Protein AF-T0PVR2-F1 (afdb_monomer_lite)

Structure (mmCIF, N/CA/C/O backbone):
data_AF-T0PVR2-F1
#
_entry.id   AF-T0PVR2-F1
#
loop_
_atom_site.group_PDB
_atom_site.id
_atom_site.type_symbol
_atom_site.label_atom_id
_atom_site.label_alt_id
_atom_site.label_comp_id
_atom_site.label_asym_id
_atom_site.label_entity_id
_atom_site.label_seq_id
_atom_site.pdbx_PDB_ins_code
_atom_site.Cartn_x
_atom_site.Cartn_y
_atom_site.Cartn_z
_atom_site.occupancy
_atom_site.B_iso_or_equiv
_atom_site.auth_seq_id
_atom_site.auth_comp_id
_atom_site.auth_asym_id
_atom_site.auth_atom_id
_atom_site.pdbx_PDB_model_num
ATOM 1 N N . MET A 1 1 ? 85.452 -13.787 -58.668 1.00 43.69 1 MET A N 1
ATOM 2 C CA . MET A 1 1 ? 85.230 -13.074 -59.941 1.00 43.69 1 MET A CA 1
ATOM 3 C C . MET A 1 1 ? 84.225 -11.979 -59.647 1.00 43.69 1 MET A C 1
ATOM 5 O O . MET A 1 1 ? 83.129 -12.309 -59.217 1.00 43.69 1 MET A O 1
ATOM 9 N N . GLY A 1 2 ? 84.651 -10.717 -59.706 1.00 48.06 2 GLY A N 1
ATOM 10 C CA . GLY A 1 2 ? 83.808 -9.568 -59.374 1.00 48.06 2 GLY A CA 1
ATOM 11 C C . GLY A 1 2 ? 82.857 -9.261 -60.522 1.00 48.06 2 GLY A C 1
ATOM 12 O O . GLY A 1 2 ? 83.304 -9.097 -61.655 1.00 48.06 2 GLY A O 1
ATOM 13 N N . VAL A 1 3 ? 81.561 -9.228 -60.227 1.00 52.19 3 VAL A N 1
ATOM 14 C CA . VAL A 1 3 ? 80.552 -8.672 -61.125 1.00 52.19 3 VAL A CA 1
ATOM 15 C C . VAL A 1 3 ? 80.608 -7.163 -60.907 1.00 52.19 3 VAL A C 1
ATOM 17 O O . VAL A 1 3 ? 80.360 -6.688 -59.803 1.00 52.19 3 VAL A O 1
ATOM 20 N N . ASN A 1 4 ? 81.065 -6.431 -61.920 1.00 51.53 4 ASN A N 1
ATOM 21 C CA . ASN A 1 4 ? 81.012 -4.975 -61.933 1.00 51.53 4 ASN A CA 1
ATOM 22 C C . ASN A 1 4 ? 79.541 -4.566 -62.067 1.00 51.53 4 ASN A C 1
ATOM 24 O O . ASN A 1 4 ? 78.983 -4.656 -63.159 1.00 51.53 4 ASN A O 1
ATOM 28 N N . ASP A 1 5 ? 78.927 -4.137 -60.967 1.00 58.84 5 ASP A N 1
ATOM 29 C CA . ASP A 1 5 ? 77.647 -3.436 -60.990 1.00 58.84 5 ASP A CA 1
ATOM 30 C C . ASP A 1 5 ? 77.890 -2.030 -61.550 1.00 58.84 5 ASP A C 1
ATOM 32 O O . ASP A 1 5 ? 78.351 -1.132 -60.845 1.00 58.84 5 ASP A O 1
ATOM 36 N N . ASP A 1 6 ? 77.650 -1.856 -62.848 1.00 64.94 6 ASP A N 1
ATOM 37 C CA . ASP A 1 6 ? 77.646 -0.545 -63.491 1.00 64.94 6 ASP A CA 1
ATOM 38 C C . ASP A 1 6 ? 76.319 0.163 -63.147 1.00 64.94 6 ASP A C 1
ATOM 40 O O . ASP A 1 6 ? 75.263 -0.246 -63.640 1.00 64.94 6 ASP A O 1
ATOM 44 N N . PRO A 1 7 ? 76.322 1.220 -62.310 1.00 64.69 7 PRO A N 1
ATOM 45 C CA . PRO A 1 7 ? 75.099 1.907 -61.891 1.00 64.69 7 PRO A CA 1
ATOM 46 C C . PRO A 1 7 ? 74.435 2.695 -63.032 1.00 64.69 7 PRO A C 1
ATOM 48 O O . PRO A 1 7 ? 73.371 3.279 -62.832 1.00 64.69 7 PRO A O 1
ATOM 51 N N . THR A 1 8 ? 75.055 2.735 -64.218 1.00 60.81 8 THR A N 1
ATOM 52 C CA . THR A 1 8 ? 74.520 3.390 -65.419 1.00 60.81 8 THR A CA 1
ATOM 53 C C . THR A 1 8 ? 73.980 2.416 -66.467 1.00 60.81 8 THR A C 1
ATOM 55 O O . THR A 1 8 ? 73.474 2.855 -67.505 1.00 60.81 8 THR A O 1
ATOM 58 N N . ALA A 1 9 ? 74.014 1.106 -66.192 1.00 62.84 9 ALA A N 1
ATOM 59 C CA . ALA A 1 9 ? 73.414 0.098 -67.055 1.00 62.84 9 ALA A CA 1
ATOM 60 C C . ALA A 1 9 ? 71.894 0.311 -67.142 1.00 62.84 9 ALA A C 1
ATOM 62 O O . ALA A 1 9 ? 71.129 0.017 -66.223 1.00 62.84 9 ALA A O 1
ATOM 63 N N . THR A 1 10 ? 71.448 0.853 -68.272 1.00 59.75 10 THR A N 1
ATOM 64 C CA . THR A 1 10 ? 70.032 1.056 -68.567 1.00 59.75 10 THR A CA 1
ATOM 65 C C . THR A 1 10 ? 69.428 -0.293 -68.939 1.00 59.75 10 THR A C 1
ATOM 67 O O . THR A 1 10 ? 69.655 -0.819 -70.028 1.00 59.75 10 THR A O 1
ATOM 70 N N . VAL A 1 11 ? 68.674 -0.880 -68.012 1.00 69.62 11 VAL A N 1
ATOM 71 C CA . VAL A 1 11 ? 67.911 -2.106 -68.264 1.00 69.62 11 VAL A CA 1
ATOM 72 C C . VAL A 1 11 ? 66.806 -1.771 -69.264 1.00 69.62 11 VAL A C 1
ATOM 74 O O . VAL A 1 11 ? 65.837 -1.090 -68.936 1.00 69.62 11 VAL A O 1
ATOM 77 N N . THR A 1 12 ? 66.970 -2.216 -70.506 1.00 71.75 12 THR A N 1
ATOM 78 C CA . THR A 1 12 ? 65.940 -2.110 -71.541 1.00 71.75 12 THR A CA 1
ATOM 79 C C . THR A 1 12 ? 65.031 -3.325 -71.429 1.00 71.75 12 THR A C 1
ATOM 81 O O . THR A 1 12 ? 65.392 -4.429 -71.825 1.00 71.75 12 THR A O 1
ATOM 84 N N . LEU A 1 13 ? 63.865 -3.129 -70.819 1.00 79.31 13 LEU A N 1
ATOM 85 C CA . LEU A 1 13 ? 62.834 -4.159 -70.754 1.00 79.31 13 LEU A CA 1
ATOM 86 C C . LEU A 1 13 ? 62.045 -4.162 -72.062 1.00 79.31 13 LEU A C 1
ATOM 88 O O . LEU A 1 13 ? 61.693 -3.102 -72.585 1.00 79.31 13 LEU A O 1
ATOM 92 N N . THR A 1 14 ? 61.754 -5.348 -72.588 1.00 83.31 14 THR A N 1
ATOM 93 C CA . THR A 1 14 ? 60.785 -5.473 -73.678 1.00 83.31 14 THR A CA 1
ATOM 94 C C . THR A 1 14 ? 59.375 -5.211 -73.147 1.00 83.31 14 THR A C 1
ATOM 96 O O . THR A 1 14 ? 59.106 -5.351 -71.952 1.00 83.31 14 THR A O 1
ATOM 99 N N . LEU A 1 15 ? 58.455 -4.835 -74.037 1.00 82.62 15 LEU A N 1
ATOM 100 C CA . LEU A 1 15 ? 57.058 -4.585 -73.668 1.00 82.62 15 LEU A CA 1
ATOM 101 C C . LEU A 1 15 ? 56.429 -5.811 -72.974 1.00 82.62 15 LEU A C 1
ATOM 103 O O . LEU A 1 15 ? 55.760 -5.666 -71.960 1.00 82.62 15 LEU A O 1
ATOM 107 N N . GLU A 1 16 ? 56.753 -7.017 -73.448 1.00 82.50 16 GLU A N 1
ATOM 108 C CA . GLU A 1 16 ? 56.322 -8.283 -72.837 1.00 82.50 16 GLU A CA 1
ATOM 109 C C . GLU A 1 16 ? 56.865 -8.464 -71.410 1.00 82.50 16 GLU A C 1
ATOM 111 O O . GLU A 1 16 ? 56.144 -8.907 -70.520 1.00 82.50 16 GLU A O 1
ATOM 116 N N . GLN A 1 17 ? 58.116 -8.069 -71.151 1.00 85.19 17 GLN A N 1
ATOM 117 C CA . GLN A 1 17 ? 58.700 -8.129 -69.806 1.00 85.19 17 GLN A CA 1
ATOM 118 C C . GLN A 1 17 ? 58.056 -7.117 -68.854 1.00 85.19 17 GLN A C 1
ATOM 120 O O . GLN A 1 17 ? 57.906 -7.397 -67.665 1.00 85.19 17 GLN A O 1
ATOM 125 N N . MET A 1 18 ? 57.664 -5.947 -69.361 1.00 83.38 18 MET A N 1
ATOM 126 C CA . MET A 1 18 ? 56.891 -4.983 -68.583 1.00 83.38 18 MET A CA 1
ATOM 127 C C . MET A 1 18 ? 55.488 -5.503 -68.262 1.00 83.38 18 MET A C 1
ATOM 129 O O . MET A 1 18 ? 55.051 -5.350 -67.123 1.00 83.38 18 MET A O 1
ATOM 133 N N . ASP A 1 19 ? 54.819 -6.152 -69.217 1.00 82.56 19 ASP A N 1
ATOM 134 C CA . ASP A 1 19 ? 53.496 -6.748 -69.009 1.00 82.56 19 ASP A CA 1
ATOM 135 C C . ASP A 1 19 ? 53.549 -7.896 -67.991 1.00 82.56 19 ASP A C 1
ATOM 137 O O . ASP A 1 19 ? 52.717 -7.960 -67.084 1.00 82.56 19 ASP A O 1
ATOM 141 N N . GLU A 1 20 ? 54.566 -8.761 -68.055 1.00 85.44 20 GLU A N 1
ATOM 142 C CA . GLU A 1 20 ? 54.774 -9.809 -67.051 1.00 85.44 20 GLU A CA 1
ATOM 143 C C . GLU A 1 20 ? 55.050 -9.241 -65.653 1.00 85.44 20 GLU A C 1
ATOM 145 O O . GLU A 1 20 ? 54.536 -9.760 -64.658 1.00 85.44 20 GLU A O 1
ATOM 150 N N . LEU A 1 21 ? 55.861 -8.182 -65.550 1.00 85.38 21 LEU A N 1
ATOM 151 C CA . LEU A 1 21 ? 56.130 -7.513 -64.276 1.00 85.38 21 LEU A CA 1
ATOM 152 C C . LEU A 1 21 ? 54.887 -6.807 -63.737 1.00 85.38 21 LEU A C 1
ATOM 154 O O . LEU A 1 21 ? 54.662 -6.826 -62.528 1.00 85.38 21 LEU A O 1
ATOM 158 N N . PHE A 1 22 ? 54.064 -6.230 -64.611 1.00 80.56 22 PHE A N 1
ATOM 159 C CA . PHE A 1 22 ? 52.802 -5.609 -64.234 1.00 80.56 22 PHE A CA 1
ATOM 160 C C . PHE A 1 22 ? 51.792 -6.648 -63.741 1.00 80.56 22 PHE A C 1
ATOM 162 O O . PHE A 1 22 ? 51.209 -6.464 -62.676 1.00 80.56 22 PHE A O 1
ATOM 169 N N . MET A 1 23 ? 51.639 -7.778 -64.434 1.00 83.62 23 MET A N 1
ATOM 170 C CA . MET A 1 23 ? 50.762 -8.864 -63.982 1.00 83.62 23 MET A CA 1
ATOM 171 C C . MET A 1 23 ? 51.240 -9.468 -62.661 1.00 83.62 23 MET A C 1
ATOM 173 O O . MET A 1 23 ? 50.440 -9.627 -61.742 1.00 83.62 23 MET A O 1
ATOM 177 N N . LYS A 1 24 ? 52.551 -9.689 -62.501 1.00 80.62 24 LYS A N 1
ATOM 178 C CA . LYS A 1 24 ? 53.133 -10.102 -61.215 1.00 80.62 24 LYS A CA 1
ATOM 179 C C . LYS A 1 24 ? 52.922 -9.056 -60.129 1.00 80.62 24 LYS A C 1
ATOM 181 O O . LYS A 1 24 ? 52.684 -9.423 -58.988 1.00 80.62 24 LYS A O 1
ATOM 186 N N . PHE A 1 25 ? 52.988 -7.766 -60.450 1.00 78.75 25 PHE A N 1
ATOM 187 C CA . PHE A 1 25 ? 52.687 -6.697 -59.501 1.00 78.75 25 PHE A CA 1
ATOM 188 C C . PHE A 1 25 ? 51.209 -6.707 -59.096 1.00 78.75 25 PHE A C 1
ATOM 190 O O . PHE A 1 25 ? 50.917 -6.553 -57.916 1.00 78.75 25 PHE A O 1
ATOM 197 N N . VAL A 1 26 ? 50.280 -6.922 -60.027 1.00 74.69 26 VAL A N 1
ATOM 198 C CA . VAL A 1 26 ? 48.840 -7.016 -59.739 1.00 74.69 26 VAL A CA 1
ATOM 199 C C . VAL A 1 26 ? 48.526 -8.254 -58.893 1.00 74.69 26 VAL A C 1
ATOM 201 O O . VAL A 1 26 ? 47.866 -8.130 -57.865 1.00 74.69 26 VAL A O 1
ATOM 204 N N . GLU A 1 27 ? 49.055 -9.426 -59.249 1.00 76.50 27 GLU A N 1
ATOM 205 C CA . GLU A 1 27 ? 48.906 -10.663 -58.467 1.00 76.50 27 GLU A CA 1
ATOM 206 C C . GLU A 1 27 ? 49.535 -10.536 -57.073 1.00 76.50 27 GLU A C 1
ATOM 208 O O . GLU A 1 27 ? 48.912 -10.878 -56.068 1.00 76.50 27 GLU A O 1
ATOM 213 N N . ASN A 1 28 ? 50.737 -9.963 -56.988 1.00 74.19 28 ASN A N 1
ATOM 214 C CA . ASN A 1 28 ? 51.446 -9.745 -55.727 1.00 74.19 28 ASN A CA 1
ATOM 215 C C . ASN A 1 28 ? 50.863 -8.587 -54.899 1.00 74.19 28 ASN A C 1
ATOM 217 O O . ASN A 1 28 ? 51.300 -8.373 -53.775 1.00 74.19 28 ASN A O 1
ATOM 221 N N . ASN A 1 29 ? 49.878 -7.850 -55.422 1.00 64.12 29 ASN A N 1
ATOM 222 C CA . ASN A 1 29 ? 49.097 -6.842 -54.701 1.00 64.12 29 ASN A CA 1
ATOM 223 C C . ASN A 1 29 ? 47.620 -7.230 -54.533 1.00 64.12 29 ASN A C 1
ATOM 225 O O . ASN A 1 29 ? 46.859 -6.470 -53.938 1.00 64.12 29 ASN A O 1
ATOM 229 N N . ALA A 1 30 ? 47.215 -8.436 -54.944 1.00 60.84 30 ALA A N 1
ATOM 230 C CA . ALA A 1 30 ? 45.876 -8.976 -54.686 1.00 60.84 30 ALA A CA 1
ATOM 231 C C . ALA A 1 30 ? 45.571 -9.150 -53.177 1.00 60.84 30 ALA A C 1
ATOM 233 O O . ALA A 1 30 ? 44.426 -9.364 -52.788 1.00 60.84 30 ALA A O 1
ATOM 234 N N . TRP A 1 31 ? 46.588 -9.019 -52.314 1.00 58.31 31 TRP A N 1
ATOM 235 C CA . TRP A 1 31 ? 46.482 -8.981 -50.851 1.00 58.31 31 TRP A CA 1
ATOM 236 C C . TRP A 1 31 ? 46.165 -7.592 -50.270 1.00 58.31 31 TRP A C 1
ATOM 238 O O . TRP A 1 31 ? 45.921 -7.504 -49.067 1.00 58.31 31 TRP A O 1
ATOM 248 N N . LEU A 1 32 ? 46.124 -6.518 -51.079 1.00 57.56 32 LEU A N 1
ATOM 249 C CA . LEU A 1 32 ? 45.748 -5.162 -50.628 1.00 57.56 32 LEU A CA 1
ATOM 250 C C . LEU A 1 32 ? 44.277 -5.039 -50.188 1.00 57.56 32 LEU A C 1
ATOM 252 O O . LEU A 1 32 ? 43.811 -3.956 -49.839 1.00 57.56 32 LEU A O 1
ATOM 256 N N . GLY A 1 33 ? 43.588 -6.172 -50.097 1.00 58.97 33 GLY A N 1
ATOM 257 C CA . GLY A 1 33 ? 42.371 -6.333 -49.334 1.00 58.97 33 GLY A CA 1
ATOM 258 C C . GLY A 1 33 ? 41.118 -6.167 -50.178 1.00 58.97 33 GLY A C 1
ATOM 259 O O . GLY A 1 33 ? 41.192 -5.828 -51.361 1.00 58.97 33 GLY A O 1
ATOM 260 N N . PRO A 1 34 ? 39.957 -6.446 -49.564 1.00 56.00 34 PRO A N 1
ATOM 261 C CA . PRO A 1 34 ? 38.670 -6.248 -50.200 1.00 56.00 34 PRO A CA 1
ATOM 262 C C . PRO A 1 34 ? 38.624 -4.826 -50.762 1.00 56.00 34 PRO A C 1
ATOM 264 O O . PRO A 1 34 ? 39.036 -3.879 -50.085 1.00 56.00 34 PRO A O 1
ATOM 267 N N . THR A 1 35 ? 38.183 -4.682 -52.009 1.00 59.16 35 THR A N 1
ATOM 268 C CA . THR A 1 35 ? 38.041 -3.372 -52.656 1.00 59.16 35 THR A CA 1
ATOM 269 C C . THR A 1 35 ? 37.275 -2.427 -51.719 1.00 59.16 35 THR A C 1
ATOM 271 O O . THR A 1 35 ? 36.469 -2.897 -50.924 1.00 59.16 35 THR A O 1
ATOM 274 N N . GLY A 1 36 ? 37.492 -1.105 -51.748 1.00 59.38 36 GLY A N 1
ATOM 275 C CA . GLY A 1 36 ? 36.844 -0.175 -50.793 1.00 59.38 36 GLY A CA 1
ATOM 276 C C . GLY A 1 36 ? 35.320 -0.364 -50.631 1.00 59.38 36 GLY A C 1
ATOM 277 O O . GLY A 1 36 ? 34.776 -0.112 -49.560 1.00 59.38 36 GLY A O 1
ATOM 278 N N . VAL A 1 37 ? 34.664 -0.920 -51.654 1.00 63.16 37 VAL A N 1
ATOM 279 C CA . VAL A 1 37 ? 33.255 -1.341 -51.683 1.00 63.16 37 VAL A CA 1
ATOM 280 C C . VAL A 1 37 ? 32.924 -2.457 -50.673 1.00 63.16 37 VAL A C 1
ATOM 282 O O . VAL A 1 37 ? 31.875 -2.428 -50.034 1.00 63.16 37 VAL A O 1
ATOM 285 N N . ASP A 1 38 ? 33.813 -3.426 -50.474 1.00 74.00 38 ASP A N 1
ATOM 286 C CA . ASP A 1 38 ? 33.630 -4.544 -49.541 1.00 74.00 38 ASP A CA 1
ATOM 287 C C . ASP A 1 38 ? 33.780 -4.104 -48.074 1.00 74.00 38 ASP A C 1
ATOM 289 O O . ASP A 1 38 ? 33.087 -4.613 -47.188 1.00 74.00 38 ASP A O 1
ATOM 293 N N . LEU A 1 39 ? 34.655 -3.124 -47.803 1.00 79.06 39 LEU A N 1
ATOM 294 C CA . LEU A 1 39 ? 34.783 -2.520 -46.474 1.00 79.06 39 LEU A CA 1
ATOM 295 C C . LEU A 1 39 ? 33.535 -1.696 -46.132 1.00 79.06 39 LEU A C 1
ATOM 297 O O . LEU A 1 39 ? 33.014 -1.807 -45.022 1.00 79.06 39 LEU A O 1
ATOM 301 N N . GLU A 1 40 ? 33.021 -0.915 -47.085 1.00 82.25 40 GLU A N 1
ATOM 302 C CA . GLU A 1 40 ? 31.761 -0.182 -46.923 1.00 82.25 40 GLU A CA 1
ATOM 303 C C . GLU A 1 40 ? 30.579 -1.127 -46.686 1.00 82.25 40 GLU A C 1
ATOM 305 O O . GLU A 1 40 ? 29.773 -0.884 -45.785 1.00 82.25 40 GLU A O 1
ATOM 310 N N . LEU A 1 41 ? 30.505 -2.245 -47.415 1.00 88.44 41 LEU A N 1
ATOM 311 C CA . LEU A 1 41 ? 29.469 -3.258 -47.212 1.00 88.44 41 LEU A CA 1
ATOM 312 C C . LEU A 1 41 ? 29.580 -3.924 -45.830 1.00 88.44 41 LEU A C 1
ATOM 314 O O . LEU A 1 41 ? 28.567 -4.116 -45.155 1.00 88.44 41 LEU A O 1
ATOM 318 N N . ALA A 1 42 ? 30.796 -4.232 -45.369 1.00 86.44 42 ALA A N 1
ATOM 319 C CA . ALA A 1 42 ? 31.030 -4.800 -44.042 1.00 86.44 42 ALA A CA 1
ATOM 320 C C . ALA A 1 42 ? 30.659 -3.819 -42.913 1.00 86.44 42 ALA A C 1
ATOM 322 O O . ALA A 1 42 ? 30.040 -4.213 -41.919 1.00 86.44 42 ALA A O 1
ATOM 323 N N . VAL A 1 43 ? 30.984 -2.532 -43.071 1.00 91.38 43 VAL A N 1
ATOM 324 C CA . VAL A 1 43 ? 30.577 -1.473 -42.134 1.00 91.38 43 VAL A CA 1
ATOM 325 C C . VAL A 1 43 ? 29.057 -1.302 -42.148 1.00 91.38 43 VAL A C 1
ATOM 327 O O . VAL A 1 43 ? 28.445 -1.271 -41.080 1.00 91.38 43 VAL A O 1
ATOM 330 N N . ALA A 1 44 ? 28.424 -1.274 -43.322 1.00 92.19 44 ALA A N 1
ATOM 331 C CA . ALA A 1 44 ? 26.972 -1.181 -43.451 1.00 92.19 44 ALA A CA 1
ATOM 332 C C . ALA A 1 44 ? 26.256 -2.374 -42.794 1.00 92.19 44 ALA A C 1
ATOM 334 O O . ALA A 1 44 ? 25.285 -2.183 -42.059 1.00 92.19 44 ALA A O 1
ATOM 335 N N . ALA A 1 45 ? 26.765 -3.596 -42.978 1.00 92.94 45 ALA A N 1
ATOM 336 C CA . ALA A 1 45 ? 26.236 -4.796 -42.333 1.00 92.94 45 ALA A CA 1
ATOM 337 C C . ALA A 1 45 ? 26.363 -4.732 -40.802 1.00 92.94 45 ALA A C 1
ATOM 339 O O . ALA A 1 45 ? 25.423 -5.075 -40.080 1.00 92.94 45 ALA A O 1
ATOM 340 N N . ARG A 1 46 ? 27.496 -4.235 -40.287 1.00 93.75 46 ARG A N 1
ATOM 341 C CA . ARG A 1 46 ? 27.700 -4.040 -38.845 1.00 93.75 46 ARG A CA 1
ATOM 342 C C . ARG A 1 46 ? 26.749 -2.993 -38.268 1.00 93.75 46 ARG A C 1
ATOM 344 O O . ARG A 1 46 ? 26.136 -3.245 -37.234 1.00 93.75 46 ARG A O 1
ATOM 351 N N . VAL A 1 47 ? 26.580 -1.860 -38.948 1.00 96.19 47 VAL A N 1
ATOM 352 C CA . VAL A 1 47 ? 25.641 -0.804 -38.538 1.00 96.19 47 VAL A CA 1
ATOM 353 C C . VAL A 1 47 ? 24.200 -1.317 -38.556 1.00 96.19 47 VAL A C 1
ATOM 355 O O . VAL A 1 47 ? 23.441 -1.043 -37.627 1.00 96.19 47 VAL A O 1
ATOM 358 N N . ALA A 1 48 ? 23.814 -2.108 -39.561 1.00 95.38 48 ALA A N 1
ATOM 359 C CA . ALA A 1 48 ? 22.489 -2.722 -39.620 1.00 95.38 48 ALA A CA 1
ATOM 360 C C . ALA A 1 48 ? 22.245 -3.682 -38.442 1.00 95.38 48 ALA A C 1
ATOM 362 O O . ALA A 1 48 ? 21.185 -3.631 -37.815 1.00 95.38 48 ALA A O 1
ATOM 363 N N . LEU A 1 49 ? 23.240 -4.504 -38.092 1.00 96.44 49 LEU A N 1
ATOM 364 C CA . LEU A 1 49 ? 23.164 -5.401 -36.939 1.00 96.44 49 LEU A CA 1
ATOM 365 C C . LEU A 1 49 ? 23.075 -4.629 -35.614 1.00 96.44 49 LEU A C 1
ATOM 367 O O . LEU A 1 49 ? 22.273 -4.976 -34.746 1.00 96.44 49 LEU A O 1
ATOM 371 N N . GLU A 1 50 ? 23.879 -3.579 -35.441 1.00 95.56 50 GLU A N 1
ATOM 372 C CA . GLU A 1 50 ? 23.837 -2.728 -34.247 1.00 95.56 50 GLU A CA 1
ATOM 373 C C . GLU A 1 50 ? 22.487 -2.017 -34.114 1.00 95.56 50 GLU A C 1
ATOM 375 O O . GLU A 1 50 ? 21.895 -2.023 -33.034 1.00 95.56 50 GLU A O 1
ATOM 380 N N . LYS A 1 51 ? 21.935 -1.502 -35.217 1.00 96.88 51 LYS A N 1
ATOM 381 C CA . LYS A 1 51 ? 20.588 -0.922 -35.242 1.00 96.88 51 LYS A CA 1
ATOM 382 C C . LYS A 1 51 ? 19.527 -1.946 -34.838 1.00 96.88 51 LYS A C 1
ATOM 384 O O . LYS A 1 51 ? 18.686 -1.643 -33.997 1.00 96.88 51 LYS A O 1
ATOM 389 N N . GLN A 1 52 ? 19.594 -3.166 -35.371 1.00 97.19 52 GLN A N 1
ATOM 390 C CA . GLN A 1 52 ? 18.668 -4.236 -34.998 1.00 97.19 52 GLN A CA 1
ATOM 391 C C . GLN A 1 52 ? 18.754 -4.561 -33.500 1.00 97.19 52 GLN A C 1
ATOM 393 O O . GLN A 1 52 ? 17.723 -4.692 -32.840 1.00 97.19 52 GLN A O 1
ATOM 398 N N . ARG A 1 53 ? 19.969 -4.641 -32.941 1.00 97.06 53 ARG A N 1
ATOM 399 C CA . ARG A 1 53 ? 20.176 -4.854 -31.500 1.00 97.06 53 ARG A CA 1
ATOM 400 C C . ARG A 1 53 ? 19.566 -3.724 -30.672 1.00 97.06 53 ARG A C 1
ATOM 402 O O . ARG A 1 53 ? 18.809 -3.998 -29.744 1.00 97.06 53 ARG A O 1
ATOM 409 N N . LEU A 1 54 ? 19.817 -2.468 -31.040 1.00 97.12 54 LEU A N 1
ATOM 410 C CA . LEU A 1 54 ? 19.239 -1.312 -30.349 1.00 97.12 54 LEU A CA 1
ATOM 411 C C . LEU A 1 54 ? 17.708 -1.315 -30.400 1.00 97.12 54 LEU A C 1
ATOM 413 O O . LEU A 1 54 ? 17.067 -1.071 -29.382 1.00 97.12 54 LEU A O 1
ATOM 417 N N . GLU A 1 55 ? 17.111 -1.656 -31.543 1.00 97.06 55 GLU A N 1
ATOM 418 C CA . GLU A 1 55 ? 15.656 -1.786 -31.657 1.00 97.06 55 GLU A CA 1
ATOM 419 C C . GLU A 1 55 ? 15.098 -2.890 -30.751 1.00 97.06 55 GLU A C 1
ATOM 421 O O . GLU A 1 55 ? 14.041 -2.711 -30.142 1.00 97.06 55 GLU A O 1
ATOM 426 N N . THR A 1 56 ? 15.784 -4.034 -30.634 1.00 96.38 56 THR A N 1
ATOM 427 C CA . THR A 1 56 ? 15.360 -5.095 -29.705 1.00 96.38 56 THR A CA 1
ATOM 428 C C . THR A 1 56 ? 15.415 -4.627 -28.255 1.00 96.38 56 THR A C 1
ATOM 430 O O . THR A 1 56 ? 14.412 -4.735 -27.551 1.00 96.38 56 THR A O 1
ATOM 433 N N . THR A 1 57 ? 16.514 -3.990 -27.842 1.00 97.44 57 THR A N 1
ATOM 434 C CA . THR A 1 57 ? 16.658 -3.429 -26.493 1.00 97.44 57 THR A CA 1
ATOM 435 C C . THR A 1 57 ? 15.621 -2.341 -26.216 1.00 97.44 57 THR A C 1
ATOM 437 O O . THR A 1 57 ? 15.060 -2.284 -25.126 1.00 97.44 57 THR A O 1
ATOM 440 N N . GLN A 1 58 ? 15.298 -1.498 -27.201 1.00 97.88 58 GLN A N 1
ATOM 441 C CA . GLN A 1 58 ? 14.276 -0.463 -27.052 1.00 97.88 58 GLN A CA 1
ATOM 442 C C . GLN A 1 58 ? 12.877 -1.064 -26.857 1.00 97.88 58 GLN A C 1
ATOM 444 O O . GLN A 1 58 ? 12.124 -0.601 -26.000 1.00 97.88 58 GLN A O 1
ATOM 449 N N . ARG A 1 59 ? 12.525 -2.113 -27.613 1.00 97.62 59 ARG A N 1
ATOM 450 C CA . ARG A 1 59 ? 11.247 -2.824 -27.436 1.00 97.62 59 ARG A CA 1
ATOM 451 C C . ARG A 1 59 ? 11.168 -3.505 -26.069 1.00 97.62 59 ARG A C 1
ATOM 453 O O . ARG A 1 59 ? 10.113 -3.475 -25.440 1.00 97.62 59 ARG A O 1
ATOM 460 N N . GLU A 1 60 ? 12.262 -4.094 -25.595 1.00 97.75 60 GLU A N 1
ATOM 461 C CA . GLU A 1 60 ? 12.338 -4.684 -24.253 1.00 97.75 60 GLU A CA 1
ATOM 462 C C . GLU A 1 60 ? 12.188 -3.627 -23.157 1.00 97.75 60 GLU A C 1
ATOM 464 O O . GLU A 1 60 ? 11.382 -3.806 -22.245 1.00 97.75 60 GLU A O 1
ATOM 469 N N . ALA A 1 61 ? 12.872 -2.488 -23.286 1.00 97.06 61 ALA A N 1
ATOM 470 C CA . ALA A 1 61 ? 12.741 -1.371 -22.356 1.00 97.06 61 ALA A CA 1
ATOM 471 C C . ALA A 1 61 ? 11.296 -0.852 -22.287 1.00 97.06 61 ALA A C 1
ATOM 473 O O . ALA A 1 61 ? 10.763 -0.662 -21.196 1.00 97.06 61 ALA A O 1
ATOM 474 N N . GLN A 1 62 ? 10.623 -0.700 -23.433 1.00 97.88 62 GLN A N 1
ATOM 475 C CA . GLN A 1 62 ? 9.212 -0.296 -23.481 1.00 97.88 62 GLN A CA 1
ATOM 476 C C . GLN A 1 62 ? 8.281 -1.324 -22.826 1.00 97.88 62 GLN A C 1
ATOM 478 O O . GLN A 1 62 ? 7.334 -0.946 -22.135 1.00 97.88 62 GLN A O 1
ATOM 483 N N . ARG A 1 63 ? 8.541 -2.626 -23.009 1.00 98.19 63 ARG A N 1
ATOM 484 C CA . ARG A 1 63 ? 7.775 -3.689 -22.338 1.00 98.19 63 ARG A CA 1
ATOM 485 C C . ARG A 1 63 ? 7.952 -3.641 -20.826 1.00 98.19 63 ARG A C 1
ATOM 487 O O . ARG A 1 63 ? 6.958 -3.700 -20.109 1.00 98.19 63 ARG A O 1
ATOM 494 N N . LEU A 1 64 ? 9.188 -3.494 -20.351 1.00 98.38 64 LEU A N 1
ATOM 495 C CA . LEU A 1 64 ? 9.478 -3.378 -18.923 1.00 98.38 64 LEU A CA 1
ATOM 496 C C . LEU A 1 64 ? 8.854 -2.114 -18.327 1.00 98.38 64 LEU A C 1
ATOM 498 O O . LEU A 1 64 ? 8.280 -2.170 -17.245 1.00 98.38 64 LEU A O 1
ATOM 502 N N . GLU A 1 65 ? 8.891 -0.987 -19.037 1.00 98.00 65 GLU A N 1
ATOM 503 C CA . GLU A 1 65 ? 8.235 0.242 -18.587 1.00 98.00 65 GLU A CA 1
ATOM 504 C C . GLU A 1 65 ? 6.712 0.065 -18.477 1.00 98.00 65 GLU A C 1
ATOM 506 O O . GLU A 1 65 ? 6.106 0.478 -17.484 1.00 98.00 65 GLU A O 1
ATOM 511 N N . ALA A 1 66 ? 6.085 -0.595 -19.455 1.00 97.50 66 ALA A N 1
ATOM 512 C CA . ALA A 1 66 ? 4.664 -0.925 -19.400 1.00 97.50 66 ALA A CA 1
ATOM 513 C C . ALA A 1 66 ? 4.337 -1.865 -18.227 1.00 97.50 66 ALA A C 1
ATOM 515 O O . ALA A 1 66 ? 3.349 -1.645 -17.524 1.00 97.50 66 ALA A O 1
ATOM 516 N N . GLU A 1 67 ? 5.179 -2.868 -17.970 1.00 97.94 67 GLU A N 1
ATOM 517 C CA . GLU A 1 67 ? 5.014 -3.782 -16.838 1.00 97.94 67 GLU A CA 1
ATOM 518 C C . GLU A 1 67 ? 5.142 -3.052 -15.496 1.00 97.94 67 GLU A C 1
ATOM 520 O O . GLU A 1 67 ? 4.307 -3.235 -14.610 1.00 97.94 67 GLU A O 1
ATOM 525 N N . VAL A 1 68 ? 6.141 -2.179 -15.344 1.00 98.44 68 VAL A N 1
ATOM 526 C CA . VAL A 1 68 ? 6.317 -1.367 -14.132 1.00 98.44 68 VAL A CA 1
ATOM 527 C C . VAL A 1 68 ? 5.098 -0.476 -13.907 1.00 98.44 68 VAL A C 1
ATOM 529 O O . VAL A 1 68 ? 4.569 -0.444 -12.797 1.00 98.44 68 VAL A O 1
ATOM 532 N N . ARG A 1 69 ? 4.588 0.193 -14.949 1.00 98.31 69 ARG A N 1
ATOM 533 C CA . ARG A 1 69 ? 3.362 1.001 -14.844 1.00 98.31 69 ARG A CA 1
ATOM 534 C C . ARG A 1 69 ? 2.158 0.156 -14.422 1.00 98.31 69 ARG A C 1
ATOM 536 O O . ARG A 1 69 ? 1.409 0.583 -13.546 1.00 98.31 69 ARG A O 1
ATOM 543 N N . ALA A 1 70 ? 1.995 -1.041 -14.984 1.00 98.25 70 ALA A N 1
ATOM 544 C CA . ALA A 1 70 ? 0.919 -1.955 -14.603 1.00 98.25 70 ALA A CA 1
ATOM 545 C C . ALA A 1 70 ? 1.042 -2.412 -13.138 1.00 98.25 70 ALA A C 1
ATOM 547 O O . ALA A 1 70 ? 0.051 -2.411 -12.408 1.00 98.25 70 ALA A O 1
ATOM 548 N N . ARG A 1 71 ? 2.257 -2.735 -12.672 1.00 97.88 71 ARG A N 1
ATOM 549 C CA . ARG A 1 71 ? 2.513 -3.094 -11.266 1.00 97.88 71 ARG A CA 1
ATOM 550 C C . ARG A 1 71 ? 2.200 -1.943 -10.317 1.00 97.88 71 ARG A C 1
ATOM 552 O O . ARG A 1 71 ? 1.520 -2.160 -9.320 1.00 97.88 71 ARG A O 1
ATOM 559 N N . VAL A 1 72 ? 2.624 -0.724 -10.649 1.00 98.56 72 VAL A N 1
ATOM 560 C CA . VAL A 1 72 ? 2.326 0.475 -9.852 1.00 98.56 72 VAL A CA 1
ATOM 561 C C . VAL A 1 72 ? 0.819 0.729 -9.781 1.00 98.56 72 VAL A C 1
ATOM 563 O O . VAL A 1 72 ? 0.297 1.029 -8.709 1.00 98.56 72 VAL A O 1
ATOM 566 N N . GLN A 1 73 ? 0.088 0.567 -10.886 1.00 98.38 73 GLN A N 1
ATOM 567 C CA . GLN A 1 73 ? -1.373 0.694 -10.885 1.00 98.38 73 GLN A CA 1
ATOM 568 C C . GLN A 1 73 ? -2.043 -0.376 -10.015 1.00 98.38 73 GLN A C 1
ATOM 570 O O . GLN A 1 73 ? -2.916 -0.045 -9.212 1.00 98.38 73 GLN A O 1
ATOM 575 N N . ALA A 1 74 ? -1.613 -1.634 -10.121 1.00 97.81 74 ALA A N 1
ATOM 576 C CA . ALA A 1 74 ? -2.133 -2.722 -9.297 1.00 97.81 74 ALA A CA 1
ATOM 577 C C . ALA A 1 74 ? -1.852 -2.496 -7.801 1.00 97.81 74 ALA A C 1
ATOM 579 O O . ALA A 1 74 ? -2.727 -2.702 -6.959 1.00 97.81 74 ALA A O 1
ATOM 580 N N . GLU A 1 75 ? -0.653 -2.022 -7.457 1.00 97.69 75 GLU A N 1
ATOM 581 C CA . GLU A 1 75 ? -0.293 -1.683 -6.080 1.00 97.69 75 GLU A CA 1
ATOM 582 C C . GLU A 1 75 ? -1.112 -0.499 -5.557 1.00 97.69 75 GLU A C 1
ATOM 584 O O . GLU A 1 75 ? -1.626 -0.551 -4.440 1.00 97.69 75 GLU A O 1
ATOM 589 N N . THR A 1 76 ? -1.329 0.521 -6.386 1.00 98.12 76 THR A N 1
ATOM 590 C CA . THR A 1 76 ? -2.187 1.664 -6.043 1.00 98.12 76 THR A CA 1
ATOM 591 C C . THR A 1 76 ? -3.611 1.203 -5.731 1.00 98.12 76 THR A C 1
ATOM 593 O O . THR A 1 76 ? -4.151 1.543 -4.680 1.00 98.12 76 THR A O 1
ATOM 596 N N . GLN A 1 77 ? -4.200 0.353 -6.577 1.00 98.44 77 GLN A N 1
ATOM 597 C CA . GLN A 1 77 ? -5.536 -0.206 -6.342 1.00 98.44 77 GLN A CA 1
ATOM 598 C C . GLN A 1 77 ? -5.594 -1.052 -5.065 1.00 98.44 77 GLN A C 1
ATOM 600 O O . GLN A 1 77 ? -6.561 -0.966 -4.305 1.00 98.44 77 GLN A O 1
ATOM 605 N N . ARG A 1 78 ? -4.550 -1.844 -4.790 1.00 98.44 78 ARG A N 1
ATOM 606 C CA . ARG A 1 78 ? -4.449 -2.630 -3.555 1.00 98.44 78 ARG A CA 1
ATOM 607 C C . ARG A 1 78 ? -4.410 -1.731 -2.319 1.00 98.44 78 ARG A C 1
ATOM 609 O O . ARG A 1 78 ? -5.081 -2.032 -1.334 1.00 98.44 78 ARG A O 1
ATOM 616 N N . LEU A 1 79 ? -3.650 -0.638 -2.366 1.00 98.31 79 LEU A N 1
ATOM 617 C CA . LEU A 1 79 ? -3.573 0.329 -1.272 1.00 98.31 79 LEU A CA 1
ATOM 618 C C . LEU A 1 79 ? -4.903 1.060 -1.065 1.00 98.31 79 LEU A C 1
ATOM 620 O O . LEU A 1 79 ? -5.340 1.207 0.074 1.00 98.31 79 LEU A O 1
ATOM 624 N N . GLU A 1 80 ? -5.586 1.465 -2.135 1.00 98.25 80 GLU A N 1
ATOM 625 C CA . GLU A 1 80 ? -6.922 2.061 -2.035 1.00 98.25 80 GLU A CA 1
ATOM 626 C C . GLU A 1 80 ? -7.943 1.096 -1.422 1.00 98.25 80 GLU A C 1
ATOM 628 O O . GLU A 1 80 ? -8.742 1.495 -0.571 1.00 98.25 80 GLU A O 1
ATOM 633 N N . ALA A 1 81 ? -7.915 -0.178 -1.820 1.00 97.25 81 ALA A N 1
ATOM 634 C CA . ALA A 1 81 ? -8.776 -1.206 -1.244 1.00 97.25 81 ALA A CA 1
ATOM 635 C C . ALA A 1 81 ? -8.500 -1.389 0.257 1.00 97.25 81 ALA A C 1
ATOM 637 O O . ALA A 1 81 ? -9.437 -1.349 1.055 1.00 97.25 81 ALA A O 1
ATOM 638 N N . ALA A 1 82 ? -7.224 -1.484 0.647 1.00 97.88 82 ALA A N 1
ATOM 639 C CA . ALA A 1 82 ? -6.822 -1.578 2.048 1.00 97.88 82 ALA A CA 1
ATOM 640 C C . ALA A 1 82 ? -7.293 -0.359 2.861 1.00 97.88 82 ALA A C 1
ATOM 642 O O . ALA A 1 82 ? -7.849 -0.518 3.943 1.00 97.88 82 ALA A O 1
ATOM 643 N N . GLN A 1 83 ? -7.166 0.859 2.323 1.00 98.50 83 GLN A N 1
ATOM 644 C CA . GLN A 1 83 ? -7.650 2.071 2.994 1.00 98.50 83 GLN A CA 1
ATOM 645 C C . GLN A 1 83 ? -9.170 2.076 3.195 1.00 98.50 83 GLN A C 1
ATOM 647 O O . GLN A 1 83 ? -9.653 2.537 4.231 1.00 98.50 83 GLN A O 1
ATOM 652 N N . ARG A 1 84 ? -9.946 1.588 2.218 1.00 98.31 84 ARG A N 1
ATOM 653 C CA . ARG A 1 84 ? -11.408 1.464 2.359 1.00 98.31 84 ARG A CA 1
ATOM 654 C C . ARG A 1 84 ? -11.775 0.458 3.446 1.00 98.31 84 ARG A C 1
ATOM 656 O O . ARG A 1 84 ? -12.688 0.719 4.226 1.00 98.31 84 ARG A O 1
ATOM 663 N N . GLU A 1 85 ? -11.052 -0.654 3.521 1.00 97.94 85 GLU A N 1
ATOM 664 C CA . GLU A 1 85 ? -11.247 -1.660 4.561 1.00 97.94 85 GLU A CA 1
ATOM 665 C C . GLU A 1 85 ? -10.889 -1.121 5.950 1.00 97.94 85 GLU A C 1
ATOM 667 O O . GLU A 1 85 ? -11.691 -1.254 6.873 1.00 97.94 85 GLU A O 1
ATOM 672 N N . THR A 1 86 ? -9.762 -0.416 6.094 1.00 98.19 86 THR A N 1
ATOM 673 C CA . THR A 1 86 ? -9.394 0.240 7.357 1.00 98.19 86 THR A CA 1
ATOM 674 C C . THR A 1 86 ? -10.483 1.206 7.821 1.00 98.19 86 THR A C 1
ATOM 676 O O . THR A 1 86 ? -10.937 1.100 8.956 1.00 98.19 86 THR A O 1
ATOM 679 N N . LYS A 1 87 ? -10.989 2.075 6.935 1.00 98.38 87 LYS A N 1
ATOM 680 C CA . LYS A 1 87 ? -12.089 3.000 7.267 1.00 98.38 87 LYS A CA 1
ATOM 681 C C . LYS A 1 87 ? -13.362 2.270 7.701 1.00 98.38 87 LYS A C 1
ATOM 683 O O . LYS A 1 87 ? -14.050 2.716 8.615 1.00 98.38 87 LYS A O 1
ATOM 688 N N . ARG A 1 88 ? -13.691 1.145 7.058 1.00 98.56 88 ARG A N 1
ATOM 689 C CA . ARG A 1 88 ? -14.840 0.315 7.449 1.00 98.56 88 ARG A CA 1
ATOM 690 C C . ARG A 1 88 ? -14.657 -0.250 8.859 1.00 98.56 88 ARG A C 1
ATOM 692 O O . ARG A 1 88 ? -15.589 -0.178 9.655 1.00 98.56 88 ARG A O 1
ATOM 699 N N . ILE A 1 89 ? -13.476 -0.788 9.160 1.00 98.38 89 ILE A N 1
ATOM 700 C CA . ILE A 1 89 ? -13.158 -1.347 10.479 1.00 98.38 89 ILE A CA 1
ATOM 701 C C . ILE A 1 89 ? -13.186 -0.248 11.547 1.00 98.38 89 ILE A C 1
ATOM 703 O O . ILE A 1 89 ? -13.759 -0.457 12.610 1.00 98.38 89 ILE A O 1
ATOM 707 N N . GLU A 1 90 ? -12.635 0.935 11.268 1.00 98.44 90 GLU A N 1
ATOM 708 C CA . GLU A 1 90 ? -12.678 2.082 12.186 1.00 98.44 90 GLU A CA 1
ATOM 709 C C . GLU A 1 90 ? -14.117 2.470 12.554 1.00 98.44 90 GLU A C 1
ATOM 711 O O . GLU A 1 90 ? -14.423 2.656 13.734 1.00 98.44 90 GLU A O 1
ATOM 716 N N . LEU A 1 91 ? -15.019 2.532 11.569 1.00 98.38 91 LEU A N 1
ATOM 717 C CA . LEU A 1 91 ? -16.439 2.800 11.811 1.00 98.38 91 LEU A CA 1
ATOM 718 C C . LEU A 1 91 ? -17.104 1.689 12.632 1.00 98.38 91 LEU A C 1
ATOM 720 O O . LEU A 1 91 ? -17.854 1.980 13.564 1.00 98.38 91 LEU A O 1
ATOM 724 N N . GLU A 1 92 ? -16.816 0.422 12.332 1.00 98.38 92 GLU A N 1
ATOM 725 C CA . GLU A 1 92 ? -17.353 -0.708 13.095 1.00 98.38 92 GLU A CA 1
ATOM 726 C C . GLU A 1 92 ? -16.879 -0.681 14.555 1.00 98.38 92 GLU A C 1
ATOM 728 O O . GLU A 1 92 ? -17.676 -0.868 15.476 1.00 98.38 92 GLU A O 1
ATOM 733 N N . VAL A 1 93 ? -15.595 -0.398 14.785 1.00 98.62 93 VAL A N 1
ATOM 734 C CA . VAL A 1 93 ? -15.030 -0.257 16.130 1.00 98.62 93 VAL A CA 1
ATOM 735 C C . VAL A 1 93 ? -15.689 0.906 16.866 1.00 98.62 93 VAL A C 1
ATOM 737 O O . VAL A 1 93 ? -16.096 0.731 18.014 1.00 98.62 93 VAL A O 1
ATOM 740 N N . ALA A 1 94 ? -15.871 2.060 16.217 1.00 98.19 94 ALA A N 1
ATOM 741 C CA . ALA A 1 94 ? -16.559 3.200 16.819 1.00 98.19 94 ALA A CA 1
ATOM 742 C C . ALA A 1 94 ? -17.996 2.842 17.240 1.00 98.19 94 ALA A C 1
ATOM 744 O O . ALA A 1 94 ? -18.401 3.138 18.366 1.00 98.19 94 ALA A O 1
ATOM 745 N N . MET A 1 95 ? -18.742 2.138 16.384 1.00 98.50 95 MET A N 1
ATOM 746 C CA . MET A 1 95 ? -20.089 1.660 16.711 1.00 98.50 95 MET A CA 1
ATOM 747 C C . MET A 1 95 ? -20.089 0.674 17.884 1.00 98.50 95 MET A C 1
ATOM 749 O O . MET A 1 95 ? -20.905 0.805 18.798 1.00 98.50 95 MET A O 1
ATOM 753 N N . ARG A 1 96 ? -19.160 -0.291 17.903 1.00 98.19 96 ARG A N 1
ATOM 754 C CA . ARG A 1 96 ? -19.034 -1.247 19.014 1.00 98.19 96 ARG A CA 1
ATOM 755 C C . ARG A 1 96 ? -18.729 -0.532 20.326 1.00 98.19 96 ARG A C 1
ATOM 757 O O . ARG A 1 96 ? -19.405 -0.791 21.318 1.00 98.19 96 ARG A O 1
ATOM 764 N N . VAL A 1 97 ? -17.787 0.409 20.325 1.00 98.62 97 VAL A N 1
ATOM 765 C CA . VAL A 1 97 ? -17.439 1.213 21.508 1.00 98.62 97 VAL A CA 1
ATOM 766 C C . VAL A 1 97 ? -18.642 2.012 22.008 1.00 98.62 97 VAL A C 1
ATOM 768 O O . VAL A 1 97 ? -18.908 2.021 23.209 1.00 98.62 97 VAL A O 1
ATOM 771 N N . GLN A 1 98 ? -19.413 2.638 21.114 1.00 98.50 98 GLN A N 1
ATOM 772 C CA . GLN A 1 98 ? -20.641 3.340 21.499 1.00 98.50 98 GLN A CA 1
ATOM 773 C C . GLN A 1 98 ? -21.671 2.391 22.122 1.00 98.50 98 GLN A C 1
ATOM 775 O O . GLN A 1 98 ? -22.228 2.696 23.177 1.00 98.50 98 GLN A O 1
ATOM 780 N N . SER A 1 99 ? -21.894 1.224 21.512 1.00 98.19 99 SER A N 1
ATOM 781 C CA . SER A 1 99 ? -22.832 0.229 22.040 1.00 98.19 99 SER A CA 1
ATOM 782 C C . SER A 1 99 ? -22.410 -0.299 23.415 1.00 98.19 99 SER A C 1
ATOM 784 O O . SER A 1 99 ? -23.240 -0.376 24.321 1.00 98.19 99 SER A O 1
ATOM 786 N N . GLU A 1 100 ? -21.116 -0.562 23.616 1.00 98.25 100 GLU A N 1
ATOM 787 C CA . GLU A 1 100 ? -20.589 -1.020 24.902 1.00 98.25 100 GLU A CA 1
ATOM 788 C C . GLU A 1 100 ? -20.682 0.085 25.954 1.00 98.25 100 GLU A C 1
ATOM 790 O O . GLU A 1 100 ? -21.055 -0.174 27.094 1.00 98.25 100 GLU A O 1
ATOM 795 N N . THR A 1 101 ? -20.450 1.341 25.567 1.00 98.38 101 THR A N 1
ATOM 796 C CA . THR A 1 101 ? -20.628 2.490 26.464 1.00 98.38 101 THR A CA 1
ATOM 797 C C . THR A 1 101 ? -22.074 2.586 26.955 1.00 98.38 101 THR A C 1
ATOM 799 O O . THR A 1 101 ? -22.304 2.734 28.155 1.00 98.38 101 THR A O 1
ATOM 802 N N . MET A 1 102 ? -23.063 2.445 26.064 1.00 98.31 102 MET A N 1
ATOM 803 C CA . MET A 1 102 ? -24.477 2.430 26.460 1.00 98.31 102 MET A CA 1
ATOM 804 C C . MET A 1 102 ? -24.806 1.240 27.368 1.00 98.31 102 MET A C 1
ATOM 806 O O . MET A 1 102 ? -25.534 1.398 28.351 1.00 98.31 102 MET A O 1
ATOM 810 N N . ARG A 1 103 ? -24.240 0.060 27.083 1.00 98.50 103 ARG A N 1
ATOM 811 C CA . ARG A 1 103 ? -24.411 -1.141 27.913 1.00 98.50 103 ARG A CA 1
ATOM 812 C C . ARG A 1 103 ? -23.864 -0.928 29.322 1.00 98.50 103 ARG A C 1
ATOM 814 O O . ARG A 1 103 ? -24.561 -1.207 30.293 1.00 98.50 103 ARG A O 1
ATOM 821 N N . LEU A 1 104 ? -22.654 -0.386 29.443 1.00 98.50 104 LEU A N 1
ATOM 822 C CA . LEU A 1 104 ? -22.028 -0.084 30.731 1.00 98.50 104 LEU A CA 1
ATOM 823 C C . LEU A 1 104 ? -22.806 0.980 31.510 1.00 98.50 104 LEU A C 1
ATOM 825 O O . LEU A 1 104 ? -22.997 0.828 32.713 1.00 98.50 104 LEU A O 1
ATOM 829 N N . GLN A 1 105 ? -23.326 2.011 30.840 1.00 98.44 105 GLN A N 1
ATOM 830 C CA . GLN A 1 105 ? -24.200 2.997 31.482 1.00 98.44 105 GLN A CA 1
ATOM 831 C C . GLN A 1 105 ? -25.493 2.367 32.015 1.00 98.44 105 GLN A C 1
ATOM 833 O O . GLN A 1 105 ? -25.937 2.710 33.111 1.00 98.44 105 GLN A O 1
ATOM 838 N N . ALA A 1 106 ? -26.103 1.440 31.271 1.00 97.50 106 ALA A N 1
ATOM 839 C CA . ALA A 1 106 ? -27.280 0.714 31.740 1.00 97.50 106 ALA A CA 1
ATOM 840 C C . ALA A 1 106 ? -26.956 -0.150 32.970 1.00 97.50 106 ALA A C 1
ATOM 842 O O . ALA A 1 106 ? -27.678 -0.087 33.963 1.00 97.50 106 ALA A O 1
ATOM 843 N N . VAL A 1 107 ? -25.834 -0.877 32.942 1.00 98.31 107 VAL A N 1
ATOM 844 C CA . VAL A 1 107 ? -25.348 -1.668 34.086 1.00 98.31 107 VAL A CA 1
ATOM 845 C C . VAL A 1 107 ? -25.091 -0.780 35.306 1.00 98.31 107 VAL A C 1
ATOM 847 O O . VAL A 1 107 ? -25.480 -1.138 36.412 1.00 98.31 107 VAL A O 1
ATOM 850 N N . GLN A 1 108 ? -24.496 0.399 35.120 1.00 98.38 108 GLN A N 1
ATOM 851 C CA . GLN A 1 108 ? -24.237 1.336 36.213 1.00 98.38 108 GLN A CA 1
ATOM 852 C C . GLN A 1 108 ? -25.532 1.852 36.855 1.00 98.38 108 GLN A C 1
ATOM 854 O O . GLN A 1 108 ? -25.622 1.933 38.078 1.00 98.38 108 GLN A O 1
ATOM 859 N N . ARG A 1 109 ? -26.550 2.175 36.048 1.00 98.38 109 ARG A N 1
ATOM 860 C CA . ARG A 1 109 ? -27.867 2.583 36.565 1.00 98.38 109 ARG A CA 1
ATOM 861 C C . ARG A 1 109 ? -28.546 1.457 37.338 1.00 98.38 109 ARG A C 1
ATOM 863 O O . ARG A 1 109 ? -29.165 1.723 38.363 1.00 98.38 109 ARG A O 1
ATOM 870 N N . GLU A 1 110 ? -28.427 0.221 36.866 1.00 97.75 110 GLU A N 1
ATOM 871 C CA . GLU A 1 110 ? -28.984 -0.938 37.564 1.00 97.75 110 GLU A CA 1
ATOM 872 C C . GLU A 1 110 ? -28.260 -1.196 38.888 1.00 97.75 110 GLU A C 1
ATOM 874 O O . GLU A 1 110 ? -28.908 -1.395 39.910 1.00 97.75 110 GLU A O 1
ATOM 879 N N . ALA A 1 111 ? -26.929 -1.087 38.913 1.00 97.88 111 ALA A N 1
ATOM 880 C CA . ALA A 1 111 ? -26.157 -1.177 40.149 1.00 97.88 111 ALA A CA 1
ATOM 881 C C . ALA A 1 111 ? -26.615 -0.130 41.181 1.00 97.88 111 ALA A C 1
ATOM 883 O O . ALA A 1 111 ? -26.872 -0.479 42.330 1.00 97.88 111 ALA A O 1
ATOM 884 N N . GLN A 1 112 ? -26.827 1.123 40.761 1.00 98.12 112 GLN A N 1
ATOM 885 C CA . GLN A 1 112 ? -27.364 2.177 41.634 1.00 98.12 112 GLN A CA 1
ATOM 886 C C . GLN A 1 112 ? -28.778 1.862 42.149 1.00 98.12 112 GLN A C 1
ATOM 888 O O . GLN A 1 112 ? -29.096 2.141 43.307 1.00 98.12 112 GLN A O 1
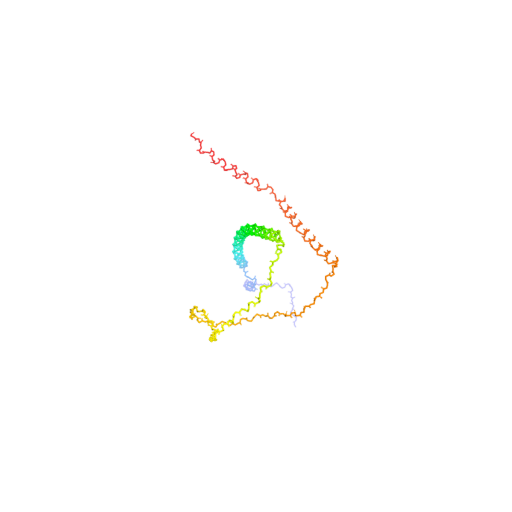ATOM 893 N N . ARG A 1 113 ? -29.640 1.261 41.317 1.00 98.38 113 ARG A N 1
ATOM 894 C CA . ARG A 1 113 ? -30.972 0.813 41.752 1.00 98.38 113 ARG A CA 1
ATOM 895 C C . ARG A 1 113 ? -30.862 -0.271 42.811 1.00 98.38 113 ARG A C 1
ATOM 897 O O . ARG A 1 113 ? -31.440 -0.113 43.879 1.00 98.38 113 ARG A O 1
ATOM 904 N N . VAL A 1 114 ? -30.063 -1.304 42.564 1.00 98.38 114 VAL A N 1
ATOM 905 C CA . VAL A 1 114 ? -29.849 -2.393 43.523 1.00 98.38 114 VAL A CA 1
ATOM 906 C C . VAL A 1 114 ? -29.264 -1.866 44.836 1.00 98.38 114 VAL A C 1
ATOM 908 O O . VAL A 1 114 ? -29.750 -2.231 45.903 1.00 98.38 114 VAL A O 1
ATOM 911 N N . GLU A 1 115 ? -28.284 -0.960 44.793 1.00 97.88 115 GLU A N 1
ATOM 912 C CA . GLU A 1 115 ? -27.733 -0.317 45.994 1.00 97.88 115 GLU A CA 1
ATOM 913 C C . GLU A 1 115 ? -28.806 0.439 46.792 1.00 97.88 115 GLU A C 1
ATOM 915 O O . GLU A 1 115 ? -28.901 0.283 48.012 1.00 97.88 115 GLU A O 1
ATOM 920 N N . SER A 1 116 ? -29.655 1.219 46.115 1.00 96.81 116 SER A N 1
ATOM 921 C CA . SER A 1 116 ? -30.744 1.949 46.777 1.00 96.81 116 SER A CA 1
ATOM 922 C C . SER A 1 116 ? -31.839 1.029 47.330 1.00 96.81 116 SER A C 1
ATOM 924 O O . SER A 1 116 ? -32.344 1.284 48.423 1.00 96.81 116 SER A O 1
ATOM 926 N N . GLU A 1 117 ? -32.161 -0.078 46.654 1.00 97.81 117 GLU A N 1
ATOM 927 C CA . GLU A 1 117 ? -33.068 -1.108 47.173 1.00 97.81 117 GLU A CA 1
ATOM 928 C C . GLU A 1 117 ? -32.503 -1.794 48.416 1.00 97.81 117 GLU A C 1
ATOM 930 O O . GLU A 1 117 ? -33.219 -1.971 49.404 1.00 97.81 117 GLU A O 1
ATOM 935 N N . VAL A 1 118 ? -31.221 -2.168 48.392 1.00 98.31 118 VAL A N 1
ATOM 936 C CA . VAL A 1 118 ? -30.545 -2.771 49.546 1.00 98.31 118 VAL A CA 1
ATOM 937 C C . VAL A 1 118 ? -30.566 -1.802 50.723 1.00 98.31 118 VAL A C 1
ATOM 939 O O . VAL A 1 118 ? -30.936 -2.199 51.829 1.00 98.31 118 VAL A O 1
ATOM 942 N N . TRP A 1 119 ? -30.255 -0.523 50.495 1.00 97.50 119 TRP A N 1
ATOM 943 C CA . TRP A 1 119 ? -30.311 0.482 51.553 1.00 97.50 119 TRP A CA 1
ATOM 944 C C . TRP A 1 119 ? -31.754 0.679 52.063 1.00 97.50 119 TRP A C 1
ATOM 946 O O . TRP A 1 119 ? -32.013 0.665 53.264 1.00 97.50 119 TRP A O 1
ATOM 956 N N . SER A 1 120 ? -32.750 0.737 51.181 1.00 97.69 120 SER A N 1
ATOM 957 C CA . SER A 1 120 ? -34.155 0.819 51.602 1.00 97.69 120 SER A CA 1
ATOM 958 C C . SER A 1 120 ? -34.575 -0.372 52.480 1.00 97.69 120 SER A C 1
ATOM 960 O O . SER A 1 120 ? -35.193 -0.177 53.528 1.00 97.69 120 SER A O 1
ATOM 962 N N . ARG A 1 121 ? -34.172 -1.600 52.125 1.00 97.06 121 ARG A N 1
ATOM 963 C CA . ARG A 1 121 ? -34.456 -2.809 52.921 1.00 97.06 121 ARG A CA 1
ATOM 964 C C . ARG A 1 121 ? -33.764 -2.794 54.278 1.00 97.06 121 ARG A C 1
ATOM 966 O O . ARG A 1 121 ? -34.387 -3.159 55.271 1.00 97.06 121 ARG A O 1
ATOM 973 N N . VAL A 1 122 ? -32.503 -2.368 54.337 1.00 98.00 122 VAL A N 1
ATOM 974 C CA . VAL A 1 122 ? -31.770 -2.264 55.608 1.00 98.00 122 VAL A CA 1
ATOM 975 C C . VAL A 1 122 ? -32.416 -1.215 56.517 1.00 98.00 122 VAL A C 1
ATOM 977 O O . VAL A 1 122 ? -32.590 -1.488 57.701 1.00 98.00 122 VAL A O 1
ATOM 980 N N . GLN A 1 123 ? -32.851 -0.065 55.984 1.00 96.69 123 GLN A N 1
ATOM 981 C CA . GLN A 1 123 ? -33.624 0.909 56.768 1.00 96.69 123 GLN A CA 1
ATOM 982 C C . GLN A 1 123 ? -34.942 0.325 57.280 1.00 96.69 123 GLN A C 1
ATOM 984 O O . GLN A 1 123 ? -35.275 0.489 58.453 1.00 96.69 123 GLN A O 1
ATOM 989 N N . ALA A 1 124 ? -35.689 -0.366 56.417 1.00 95.88 124 ALA A N 1
ATOM 990 C CA . ALA A 1 124 ? -36.964 -0.969 56.789 1.00 95.88 124 ALA A CA 1
ATOM 991 C C . ALA A 1 124 ? -36.799 -2.027 57.896 1.00 95.88 124 ALA A C 1
ATOM 993 O O . ALA A 1 124 ? -37.567 -2.032 58.857 1.00 95.88 124 ALA A O 1
ATOM 994 N N . GLU A 1 125 ? -35.774 -2.885 57.820 1.00 95.31 125 GLU A N 1
ATOM 995 C CA . GLU A 1 125 ? -35.467 -3.835 58.898 1.00 95.31 125 GLU A CA 1
ATOM 996 C C . GLU A 1 125 ? -35.004 -3.131 60.177 1.00 95.31 125 GLU A C 1
ATOM 998 O O . GLU A 1 125 ? -35.436 -3.501 61.266 1.00 95.31 125 GLU A O 1
ATOM 1003 N N . GLN A 1 126 ? -34.189 -2.079 60.076 1.00 94.50 126 GLN A N 1
ATOM 1004 C CA . GLN A 1 126 ? -33.769 -1.306 61.245 1.00 94.50 126 GLN A CA 1
ATOM 1005 C C . GLN A 1 126 ? -34.967 -0.660 61.960 1.00 94.50 126 GLN A C 1
ATOM 1007 O O . GLN A 1 126 ? -35.054 -0.706 63.191 1.00 94.50 126 GLN A O 1
ATOM 1012 N N . ALA A 1 127 ? -35.917 -0.100 61.206 1.00 93.88 127 ALA A N 1
ATOM 1013 C CA . ALA A 1 127 ? -37.171 0.424 61.739 1.00 93.88 127 ALA A CA 1
ATOM 1014 C C . ALA A 1 127 ? -37.994 -0.685 62.413 1.00 93.88 127 ALA A C 1
ATOM 1016 O O . ALA A 1 127 ? -38.385 -0.538 63.571 1.00 93.88 127 ALA A O 1
ATOM 1017 N N . ARG A 1 128 ? -38.151 -1.841 61.751 1.00 94.31 128 ARG A N 1
ATOM 1018 C CA . ARG A 1 128 ? -38.869 -3.001 62.301 1.00 94.31 128 ARG A CA 1
ATOM 1019 C C . ARG A 1 128 ? -38.253 -3.508 63.608 1.00 94.31 128 ARG A C 1
ATOM 1021 O O . ARG A 1 128 ? -38.976 -3.798 64.558 1.00 94.31 128 ARG A O 1
ATOM 1028 N N . LEU A 1 129 ? -36.924 -3.593 63.688 1.00 92.81 129 LEU A N 1
ATOM 1029 C CA . LEU A 1 129 ? -36.206 -3.979 64.909 1.00 92.81 129 LEU A CA 1
ATOM 1030 C C . LEU A 1 129 ? -36.386 -2.949 66.032 1.00 92.81 129 LEU A C 1
ATOM 1032 O O . LEU A 1 129 ? -36.455 -3.318 67.207 1.00 92.81 129 LEU A O 1
ATOM 1036 N N . THR A 1 130 ? -36.484 -1.666 65.686 1.00 90.12 130 THR A N 1
ATOM 1037 C CA . THR A 1 130 ? -36.718 -0.584 66.651 1.00 90.12 130 THR A CA 1
ATOM 1038 C C . THR A 1 130 ? -38.143 -0.648 67.209 1.00 90.12 130 THR A C 1
ATOM 1040 O O . THR A 1 130 ? -38.320 -0.608 68.425 1.00 90.12 130 THR A O 1
ATOM 1043 N N . GLU A 1 131 ? -39.150 -0.870 66.360 1.00 86.19 131 GLU A N 1
ATOM 1044 C CA . GLU A 1 131 ? -40.542 -1.090 66.781 1.00 86.19 131 GLU A CA 1
ATOM 1045 C C . GLU A 1 131 ? -40.701 -2.355 67.640 1.00 86.19 131 GLU A C 1
ATOM 1047 O O . GLU A 1 131 ? -41.359 -2.330 68.684 1.00 86.19 131 GLU A O 1
ATOM 1052 N N . GLN A 1 132 ? -40.048 -3.462 67.265 1.00 82.19 132 GLN A N 1
ATOM 1053 C CA . GLN A 1 132 ? -40.029 -4.678 68.085 1.00 82.19 132 GLN A CA 1
ATOM 1054 C C . GLN A 1 132 ? -39.406 -4.429 69.461 1.00 82.19 132 GLN A C 1
ATOM 1056 O O . GLN A 1 132 ? -39.927 -4.914 70.460 1.00 82.19 132 GLN A O 1
ATOM 1061 N N . ARG A 1 133 ? -38.329 -3.640 69.555 1.00 74.56 133 ARG A N 1
ATOM 1062 C CA . ARG A 1 133 ? -37.752 -3.260 70.855 1.00 74.56 133 ARG A CA 1
ATOM 1063 C C . ARG A 1 133 ? -38.677 -2.364 71.678 1.00 74.56 133 ARG A C 1
ATOM 1065 O O . ARG A 1 133 ? -38.760 -2.561 72.885 1.00 74.56 133 ARG A O 1
ATOM 1072 N N . SER A 1 134 ? -39.386 -1.424 71.056 1.00 70.62 134 SER A N 1
ATOM 1073 C CA . SER A 1 134 ? -40.326 -0.539 71.759 1.00 70.62 134 SER A CA 1
ATOM 1074 C C . SER A 1 134 ? -41.607 -1.240 72.227 1.00 70.62 134 SER A C 1
ATOM 1076 O O . SER A 1 134 ? -42.210 -0.801 73.202 1.00 70.62 134 SER A O 1
ATOM 1078 N N . THR A 1 135 ? -42.019 -2.338 71.586 1.00 59.31 135 THR A N 1
ATOM 1079 C CA . THR A 1 135 ? -43.198 -3.128 72.000 1.00 59.31 135 THR A CA 1
ATOM 1080 C C . THR A 1 135 ? -42.916 -4.116 73.139 1.00 59.31 135 THR A C 1
ATOM 1082 O O . THR A 1 135 ? -43.856 -4.653 73.728 1.00 59.31 135 THR A O 1
ATOM 1085 N N . VAL A 1 136 ? -41.652 -4.311 73.537 1.00 54.22 136 VAL A N 1
ATOM 1086 C CA . VAL A 1 136 ? -41.290 -5.077 74.741 1.00 54.22 136 VAL A CA 1
ATOM 1087 C C . VAL A 1 136 ? -41.291 -4.152 75.965 1.00 54.22 136 VAL A C 1
ATOM 1089 O O . VAL A 1 136 ? -40.252 -3.766 76.493 1.00 54.22 136 VAL A O 1
ATOM 1092 N N . VAL A 1 137 ? -42.485 -3.807 76.453 1.00 49.28 137 VAL A N 1
ATOM 1093 C CA . VAL A 1 137 ? -42.678 -3.419 77.861 1.00 49.28 137 VAL A CA 1
ATOM 1094 C C . VAL A 1 137 ? -42.655 -4.708 78.695 1.00 49.28 137 VAL A C 1
ATOM 1096 O O . VAL A 1 137 ? -43.350 -5.663 78.334 1.00 49.28 137 VAL A O 1
ATOM 1099 N N . PRO A 1 138 ? -41.894 -4.789 79.805 1.00 48.78 138 PRO A N 1
ATOM 1100 C CA . PRO A 1 138 ? -41.865 -5.981 80.638 1.00 48.78 138 PRO A CA 1
ATOM 1101 C C . PRO A 1 138 ? -43.163 -6.058 81.448 1.00 48.78 138 PRO A C 1
ATOM 1103 O O . PRO A 1 138 ? -43.253 -5.584 82.578 1.00 48.78 138 PRO A O 1
ATOM 1106 N N . ALA A 1 139 ? -44.194 -6.671 80.872 1.00 46.03 139 ALA A N 1
ATOM 1107 C CA . ALA A 1 139 ? -45.323 -7.150 81.650 1.00 46.03 139 ALA A CA 1
ATOM 1108 C C . ALA A 1 139 ? -44.843 -8.332 82.507 1.00 46.03 139 ALA A C 1
ATOM 1110 O O . ALA A 1 139 ? -44.654 -9.453 82.036 1.00 46.03 139 ALA A O 1
ATOM 1111 N N . SER A 1 140 ? -44.593 -8.009 83.774 1.00 52.03 140 SER A N 1
ATOM 1112 C CA . SER A 1 140 ? -44.477 -8.901 84.923 1.00 52.03 140 SER A CA 1
ATOM 1113 C C . SER A 1 140 ? -45.263 -10.216 84.786 1.00 52.03 140 SER A C 1
ATOM 1115 O O . SER A 1 140 ? -46.446 -10.224 84.448 1.00 52.03 140 SER A O 1
ATOM 1117 N N . GLY A 1 141 ? -44.607 -11.322 85.158 1.00 53.56 141 GLY A N 1
ATOM 1118 C CA . GLY A 1 141 ? -45.276 -12.498 85.715 1.00 53.56 141 GLY A CA 1
ATOM 1119 C C . GLY A 1 141 ? -45.719 -13.581 84.730 1.00 53.56 141 GLY A C 1
ATOM 1120 O O . GLY A 1 141 ? -46.912 -13.839 84.586 1.00 53.56 141 GLY A O 1
ATOM 1121 N N . ARG A 1 142 ? -44.779 -14.342 84.155 1.00 43.72 142 ARG A N 1
ATOM 1122 C CA . ARG A 1 142 ? -45.078 -15.708 83.687 1.00 43.72 142 ARG A CA 1
ATOM 1123 C C . ARG A 1 142 ? -44.132 -16.720 84.328 1.00 43.72 142 ARG A C 1
ATOM 1125 O O . ARG A 1 142 ? -42.917 -16.628 84.210 1.00 43.72 142 ARG A O 1
ATOM 1132 N N . LYS A 1 143 ? -44.754 -17.659 85.048 1.00 54.06 143 LYS A N 1
ATOM 1133 C CA . LYS A 1 143 ? -44.161 -18.829 85.711 1.00 54.06 143 LYS A CA 1
ATO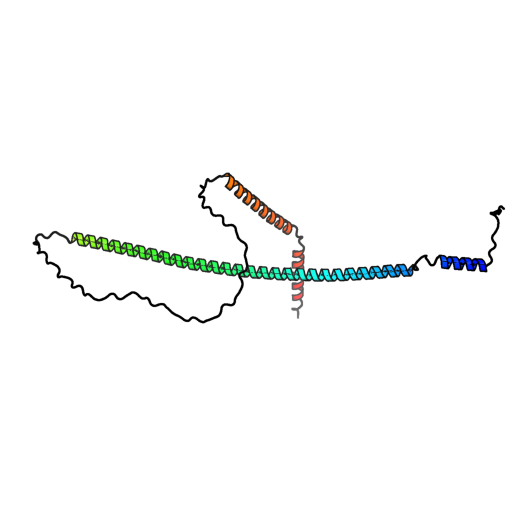M 1134 C C . LYS A 1 143 ? -43.273 -19.625 84.738 1.00 54.06 143 LYS A C 1
ATOM 1136 O O . LYS A 1 143 ? -43.604 -19.667 83.551 1.00 54.06 143 LYS A O 1
ATOM 1141 N N . PRO A 1 144 ? -42.221 -20.317 85.217 1.00 50.03 144 PRO A N 1
ATOM 1142 C CA . PRO A 1 144 ? -41.453 -21.227 84.379 1.00 50.03 144 PRO A CA 1
ATOM 1143 C C . PRO A 1 144 ? -42.371 -22.363 83.915 1.00 50.03 144 PRO A C 1
ATOM 1145 O O . PRO A 1 144 ? -42.793 -23.213 84.698 1.00 50.03 144 PRO A O 1
ATOM 1148 N N . VAL A 1 145 ? -42.733 -22.340 82.633 1.00 52.59 145 VAL A N 1
ATOM 1149 C CA . VAL A 1 145 ? -43.410 -23.455 81.976 1.00 52.59 145 VAL A CA 1
ATOM 1150 C C . VAL A 1 145 ? -42.374 -24.558 81.821 1.00 52.59 145 VAL A C 1
ATOM 1152 O O . VAL A 1 145 ? -41.329 -24.366 81.204 1.00 52.59 145 VAL A O 1
ATOM 1155 N N . ALA A 1 146 ? -42.671 -25.690 82.450 1.00 49.78 146 ALA A N 1
ATOM 1156 C CA . ALA A 1 146 ? -41.866 -26.895 82.442 1.00 49.78 146 ALA A CA 1
ATOM 1157 C C . ALA A 1 146 ? -41.370 -27.246 81.033 1.00 49.78 146 ALA A C 1
ATOM 1159 O O . ALA A 1 146 ? -42.132 -27.227 80.062 1.00 49.78 146 ALA A O 1
ATOM 1160 N N . ALA A 1 147 ? -40.091 -27.609 80.963 1.00 55.28 147 ALA A N 1
ATOM 1161 C CA . ALA A 1 147 ? -39.438 -28.166 79.793 1.00 55.28 147 ALA A CA 1
ATOM 1162 C C . ALA A 1 147 ? -40.250 -29.348 79.236 1.00 55.28 147 ALA A C 1
ATOM 1164 O O . ALA A 1 147 ? -40.199 -30.465 79.752 1.00 55.28 147 ALA A O 1
ATOM 1165 N N . ARG A 1 148 ? -41.007 -29.110 78.161 1.00 53.91 148 ARG A N 1
ATOM 1166 C CA . ARG A 1 148 ? -41.542 -30.186 77.329 1.00 53.91 148 ARG A CA 1
ATOM 1167 C C . ARG A 1 148 ? -40.420 -30.660 76.416 1.00 53.91 148 ARG A C 1
ATOM 1169 O O . ARG A 1 148 ? -40.010 -29.951 75.502 1.00 53.91 148 ARG A O 1
ATOM 1176 N N . ARG A 1 149 ? -39.925 -31.865 76.708 1.00 56.62 149 ARG A N 1
ATOM 1177 C CA . ARG A 1 149 ? -39.092 -32.671 75.809 1.00 56.62 149 ARG A CA 1
ATOM 1178 C C . ARG A 1 149 ? -39.698 -32.675 74.394 1.00 56.62 149 ARG A C 1
ATOM 1180 O O . ARG A 1 149 ? -40.898 -32.935 74.280 1.00 56.62 149 ARG A O 1
ATOM 1187 N N . PRO A 1 150 ? -38.905 -32.458 73.332 1.00 67.19 150 PRO A N 1
ATOM 1188 C CA . PRO A 1 150 ? -39.341 -32.805 71.986 1.00 67.19 150 PRO A CA 1
ATOM 1189 C C . PRO A 1 150 ? -39.500 -34.337 71.874 1.00 67.19 150 PRO A C 1
ATOM 1191 O O . PRO A 1 150 ? -38.729 -35.072 72.503 1.00 67.19 150 PRO A O 1
ATOM 1194 N N . PRO A 1 151 ? -40.496 -34.844 71.124 1.00 70.94 151 PRO A N 1
ATOM 1195 C CA . PRO A 1 151 ? -40.613 -36.274 70.854 1.00 70.94 151 PRO A CA 1
ATOM 1196 C C . PRO A 1 151 ? -39.441 -36.757 69.978 1.00 70.94 151 PRO A C 1
ATOM 1198 O O . PRO A 1 151 ? -38.883 -35.963 69.216 1.00 70.94 151 PRO A O 1
ATOM 1201 N N . PRO A 1 152 ? -39.048 -38.040 70.074 1.00 64.06 152 PRO A N 1
ATOM 1202 C CA . PRO A 1 152 ? -37.956 -38.580 69.277 1.00 64.06 152 PRO A CA 1
ATOM 1203 C C . PRO A 1 152 ? -38.318 -38.560 67.789 1.00 64.06 152 PRO A C 1
ATOM 1205 O O . PRO A 1 152 ? -39.376 -39.039 67.379 1.00 64.06 152 PRO A O 1
ATOM 1208 N N . VAL A 1 153 ? -37.411 -38.008 66.986 1.00 62.31 153 VAL A N 1
ATOM 1209 C CA . VAL A 1 153 ? -37.430 -38.121 65.529 1.00 62.31 153 VAL A CA 1
ATOM 1210 C C . VAL A 1 153 ? -37.166 -39.584 65.182 1.00 62.31 153 VAL A C 1
ATOM 1212 O O . VAL A 1 153 ? -36.105 -40.120 65.497 1.00 62.31 153 VAL A O 1
ATOM 1215 N N . ALA A 1 154 ? -38.145 -40.235 64.560 1.00 50.62 154 ALA A N 1
ATOM 1216 C CA . ALA A 1 154 ? -37.952 -41.526 63.921 1.00 50.62 154 ALA A CA 1
ATOM 1217 C C . ALA A 1 154 ? -37.033 -41.335 62.706 1.00 50.62 154 ALA A C 1
ATOM 1219 O O . ALA A 1 154 ? -37.347 -40.559 61.804 1.00 50.62 154 ALA A O 1
ATOM 1220 N N . ILE A 1 155 ? -35.896 -42.025 62.706 1.00 54.69 155 ILE A N 1
ATOM 1221 C CA . ILE A 1 155 ? -35.010 -42.162 61.551 1.00 54.69 155 ILE A CA 1
ATOM 1222 C C . ILE A 1 155 ? -35.589 -43.299 60.699 1.00 54.69 155 ILE A C 1
ATOM 1224 O O . ILE A 1 155 ? -35.624 -44.430 61.184 1.00 54.69 155 ILE A O 1
ATOM 1228 N N . PRO A 1 156 ? -36.072 -43.059 59.468 1.00 58.66 156 PRO A N 1
ATOM 1229 C CA . PRO A 1 156 ? -36.289 -44.150 58.53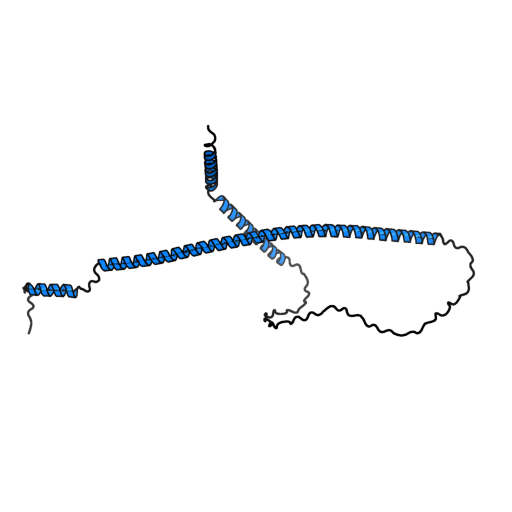6 1.00 58.66 156 PRO A CA 1
ATOM 1230 C C . PRO A 1 156 ? -34.937 -44.588 57.960 1.00 58.66 156 PRO A C 1
ATOM 1232 O O . PRO A 1 156 ? -34.311 -43.864 57.185 1.00 58.66 156 PRO A O 1
ATOM 1235 N N . ASP A 1 157 ? -34.508 -45.789 58.343 1.00 53.44 157 ASP A N 1
ATOM 1236 C CA . ASP A 1 157 ? -33.507 -46.566 57.619 1.00 53.44 157 ASP A CA 1
ATOM 1237 C C . ASP A 1 157 ? -34.013 -46.857 56.196 1.00 53.44 157 ASP A C 1
ATOM 1239 O O . ASP A 1 157 ? -35.081 -47.442 56.002 1.00 53.44 157 ASP A O 1
ATOM 1243 N N . GLY A 1 158 ? -33.244 -46.456 55.183 1.00 43.81 158 GLY A N 1
ATOM 1244 C CA . GLY A 1 158 ? -33.522 -46.769 53.780 1.00 43.81 158 GLY A CA 1
ATOM 1245 C C . GLY A 1 158 ? -32.378 -46.337 52.853 1.00 43.81 158 GLY A C 1
ATOM 1246 O O . GLY A 1 158 ? -31.761 -45.305 53.099 1.00 43.81 158 GLY A O 1
ATOM 1247 N N . PRO A 1 159 ? -32.028 -47.131 51.824 1.00 55.38 159 PRO A N 1
ATOM 1248 C CA . PRO A 1 159 ? -30.634 -47.411 51.497 1.00 55.38 159 PRO A CA 1
ATOM 1249 C C . PRO A 1 159 ? -29.970 -46.420 50.534 1.00 55.38 159 PRO A C 1
ATOM 1251 O O . PRO A 1 159 ? -30.589 -45.815 49.660 1.00 55.38 159 PRO A O 1
ATOM 1254 N N . VAL A 1 160 ? -28.644 -46.369 50.676 1.00 54.81 160 VAL A N 1
ATOM 1255 C CA . VAL A 1 160 ? -27.640 -45.786 49.780 1.00 54.81 160 VAL A CA 1
ATOM 1256 C C . VAL A 1 160 ? -27.988 -46.040 48.308 1.00 54.81 160 VAL A C 1
ATOM 1258 O O . VAL A 1 160 ? -27.882 -47.166 47.821 1.00 54.81 160 VAL A O 1
ATOM 1261 N N . ARG A 1 161 ? -28.349 -44.985 47.568 1.00 43.16 161 ARG A N 1
ATOM 1262 C CA . ARG A 1 161 ? -28.398 -45.020 46.102 1.00 43.16 161 ARG A CA 1
ATOM 1263 C C . ARG A 1 161 ? -27.205 -44.247 45.557 1.00 43.16 161 ARG A C 1
ATOM 1265 O O . ARG A 1 161 ? -27.125 -43.028 45.663 1.00 43.16 161 ARG A O 1
ATOM 1272 N N . ALA A 1 162 ? -26.259 -45.016 45.030 1.00 46.41 162 ALA A N 1
ATOM 1273 C CA . ALA A 1 162 ? -25.026 -44.553 44.427 1.00 46.41 162 ALA A CA 1
ATOM 1274 C C . ALA A 1 162 ? -25.267 -43.486 43.348 1.00 46.41 162 ALA A C 1
ATOM 1276 O O . ALA A 1 162 ? -26.124 -43.625 42.474 1.00 46.41 162 ALA A O 1
ATOM 1277 N N . VAL A 1 163 ? -24.442 -42.447 43.410 1.00 50.56 163 VAL A N 1
ATOM 1278 C CA . VAL A 1 163 ? -24.246 -41.442 42.370 1.00 50.56 163 VAL A CA 1
ATOM 1279 C C . VAL A 1 163 ? -23.693 -42.135 41.122 1.00 50.56 163 VAL A C 1
ATOM 1281 O O . VAL A 1 163 ? -22.583 -42.664 41.134 1.00 50.56 163 VAL A O 1
ATOM 1284 N N . ARG A 1 164 ? -24.457 -42.120 40.029 1.00 45.16 164 ARG A N 1
ATOM 1285 C CA . ARG A 1 164 ? -23.966 -42.405 38.676 1.00 45.16 164 ARG A CA 1
ATOM 1286 C C . ARG A 1 164 ? -24.623 -41.398 37.736 1.00 45.16 164 ARG A C 1
ATOM 1288 O O . ARG A 1 164 ? -25.839 -41.414 37.571 1.00 45.16 164 ARG A O 1
ATOM 1295 N N . GLY A 1 165 ? -23.826 -40.462 37.223 1.00 42.91 165 GLY A N 1
ATOM 1296 C CA . GLY A 1 165 ? -24.302 -39.377 36.364 1.00 42.91 165 GLY A CA 1
ATOM 1297 C C . GLY A 1 165 ? -24.805 -39.869 35.001 1.00 42.91 165 GLY A C 1
ATOM 1298 O O . GLY A 1 165 ? -24.432 -40.966 34.578 1.00 42.91 165 GLY A O 1
ATOM 1299 N N . PRO A 1 166 ? -25.607 -39.067 34.282 1.00 51.03 166 PRO A N 1
ATOM 1300 C CA . PRO A 1 166 ? -25.855 -39.288 32.872 1.00 51.03 166 PRO A CA 1
ATOM 1301 C C . PRO A 1 166 ? -24.887 -38.452 32.031 1.00 51.03 166 PRO A C 1
ATOM 1303 O O . PRO A 1 166 ? -24.889 -37.222 32.056 1.00 51.03 166 PRO A O 1
ATOM 1306 N N . ALA A 1 167 ? -24.059 -39.173 31.279 1.00 39.41 167 ALA A N 1
ATOM 1307 C CA . ALA A 1 167 ? -23.328 -38.664 30.138 1.00 39.41 167 ALA A CA 1
ATOM 1308 C C . ALA A 1 167 ? -24.318 -38.200 29.061 1.00 39.41 167 ALA A C 1
ATOM 1310 O O . ALA A 1 167 ? -25.214 -38.944 28.660 1.00 39.41 167 ALA A O 1
ATOM 1311 N N . ALA A 1 168 ? -24.127 -36.974 28.586 1.00 43.12 168 ALA A N 1
ATOM 1312 C CA . ALA A 1 168 ? -24.712 -36.501 27.348 1.00 43.12 168 ALA A CA 1
ATOM 1313 C C . ALA A 1 168 ? -24.023 -37.210 26.171 1.00 43.12 168 ALA A C 1
ATOM 1315 O O . ALA A 1 168 ? -22.799 -37.194 26.062 1.00 43.12 168 ALA A O 1
ATOM 1316 N N . SER A 1 169 ? -24.813 -37.827 25.297 1.00 45.88 169 SER A N 1
ATOM 1317 C CA . SER A 1 169 ? -24.430 -38.057 23.900 1.00 45.88 169 SER A CA 1
ATOM 1318 C C . SER A 1 169 ? -25.092 -36.965 23.062 1.00 45.88 169 SER A C 1
ATOM 1320 O O . SER A 1 169 ? -26.242 -36.613 23.334 1.00 45.88 169 SER A O 1
ATOM 1322 N N . PRO A 1 170 ? -24.387 -36.433 22.057 1.00 51.81 170 PRO A N 1
ATOM 1323 C CA . PRO A 1 170 ? -24.846 -36.750 20.709 1.00 51.81 170 PRO A CA 1
ATOM 1324 C C . PRO A 1 170 ? -23.715 -37.181 19.759 1.00 51.81 170 PRO A C 1
ATOM 1326 O O . PRO A 1 170 ? -22.618 -36.635 19.765 1.00 51.81 170 PRO A O 1
ATOM 1329 N N . GLU A 1 171 ? -24.051 -38.192 18.957 1.00 41.62 171 GLU A N 1
ATOM 1330 C CA . GLU A 1 171 ? -23.653 -38.424 17.561 1.00 41.62 171 GLU A CA 1
ATOM 1331 C C . GLU A 1 171 ? -22.190 -38.177 17.152 1.00 41.62 171 GLU A C 1
ATOM 1333 O O . GLU A 1 171 ? -21.790 -37.115 16.679 1.00 41.62 171 GLU A O 1
ATOM 1338 N N . THR A 1 172 ? -21.407 -39.254 17.198 1.00 43.41 172 THR A N 1
ATOM 1339 C CA . THR A 1 172 ? -20.125 -39.370 16.501 1.00 43.41 172 THR A CA 1
ATOM 1340 C C . THR A 1 172 ? -20.368 -39.672 15.018 1.00 43.41 172 THR A C 1
ATOM 1342 O O . THR A 1 172 ? -20.604 -40.818 14.635 1.00 43.41 172 THR A O 1
ATOM 1345 N N . ILE A 1 173 ? -20.269 -38.656 14.159 1.00 50.12 173 ILE A N 1
ATOM 1346 C CA . ILE A 1 173 ? -20.016 -38.856 12.727 1.00 50.12 173 ILE A CA 1
ATOM 1347 C C . ILE A 1 173 ? -18.543 -39.258 12.583 1.00 50.12 173 ILE A C 1
ATOM 1349 O O . ILE A 1 173 ? -17.634 -38.493 12.901 1.00 50.12 173 ILE A O 1
ATOM 1353 N N . ILE A 1 174 ? -18.302 -40.480 12.113 1.00 49.59 174 ILE A N 1
ATOM 1354 C CA . ILE A 1 174 ? -16.965 -40.987 11.798 1.00 49.59 174 ILE A CA 1
ATOM 1355 C C . ILE A 1 174 ? -16.507 -40.341 10.484 1.00 49.59 174 ILE A C 1
ATOM 1357 O O . ILE A 1 174 ? -16.897 -40.777 9.402 1.00 49.59 174 ILE A O 1
ATOM 1361 N N . VAL A 1 175 ? -15.638 -39.332 10.568 1.00 47.72 175 VAL A N 1
ATOM 1362 C CA . VAL A 1 175 ? -14.782 -38.907 9.451 1.00 47.72 175 VAL A CA 1
ATOM 1363 C C . VAL A 1 175 ? -13.335 -39.215 9.822 1.00 47.72 175 VAL A C 1
ATOM 1365 O O . VAL A 1 175 ? -12.827 -38.780 10.852 1.00 47.72 175 VAL A O 1
ATOM 1368 N N . LYS A 1 176 ? -12.683 -40.021 8.981 1.00 53.25 176 LYS A N 1
ATOM 1369 C CA . LYS A 1 176 ? -11.277 -40.428 9.100 1.00 53.25 176 LYS A CA 1
ATOM 1370 C C . LYS A 1 176 ? -10.353 -39.196 9.093 1.00 53.25 176 LYS A C 1
ATOM 1372 O O . LYS A 1 176 ? -10.467 -38.403 8.159 1.00 53.25 176 LYS A O 1
ATOM 1377 N N . PRO A 1 177 ? -9.384 -39.056 10.014 1.00 48.56 177 PRO A N 1
ATOM 1378 C CA . PRO A 1 177 ? -8.310 -38.092 9.832 1.00 48.56 177 PRO A CA 1
ATOM 1379 C C . PRO A 1 177 ? -7.228 -38.681 8.918 1.00 48.56 177 PRO A C 1
ATOM 1381 O O . PRO A 1 177 ? -6.689 -39.763 9.159 1.00 48.56 177 PRO A O 1
ATOM 1384 N N . ALA A 1 178 ? -6.935 -37.952 7.844 1.00 44.28 178 ALA A N 1
ATOM 1385 C CA . ALA A 1 178 ? -5.791 -38.183 6.982 1.00 44.28 178 ALA A CA 1
ATOM 1386 C C . ALA A 1 178 ? -4.484 -37.892 7.735 1.00 44.28 178 ALA A C 1
ATOM 1388 O O . ALA A 1 178 ? -4.377 -36.931 8.495 1.00 44.28 178 ALA A O 1
ATOM 1389 N N . VAL A 1 179 ? -3.484 -38.732 7.485 1.00 50.88 179 VAL A N 1
ATOM 1390 C CA . VAL A 1 179 ? -2.097 -38.553 7.913 1.00 50.88 179 VAL A CA 1
ATOM 1391 C C . VAL A 1 179 ? -1.532 -37.301 7.237 1.00 50.88 179 VAL A C 1
ATOM 1393 O O . VAL A 1 179 ? -1.379 -37.281 6.018 1.00 50.88 179 VAL A O 1
ATOM 1396 N N . VAL A 1 180 ? -1.190 -36.273 8.015 1.00 48.00 180 VAL A N 1
ATOM 1397 C CA . VAL A 1 180 ? -0.327 -35.168 7.572 1.00 48.00 180 VAL A CA 1
ATOM 1398 C C . VAL A 1 180 ? 0.794 -35.006 8.594 1.00 48.00 180 VAL A C 1
ATOM 1400 O O . VAL A 1 180 ? 0.564 -34.952 9.800 1.00 48.00 180 VAL A O 1
ATOM 1403 N N . GLN A 1 181 ? 2.018 -35.028 8.078 1.00 49.81 181 GLN A N 1
ATOM 1404 C CA . GLN A 1 181 ? 3.280 -35.078 8.809 1.00 49.81 181 GLN A CA 1
ATOM 1405 C C . GLN A 1 181 ? 3.538 -33.795 9.624 1.00 49.81 181 GLN A C 1
ATOM 1407 O O . GLN A 1 181 ? 3.174 -32.708 9.170 1.00 49.81 181 GLN A O 1
ATOM 1412 N N . PRO A 1 182 ? 4.220 -33.874 10.782 1.00 46.59 182 PRO A N 1
ATOM 1413 C CA . PRO A 1 182 ? 4.655 -32.687 11.506 1.00 46.59 182 PRO A CA 1
ATOM 1414 C C . PRO A 1 182 ? 5.856 -32.030 10.808 1.00 46.59 182 PRO A C 1
ATOM 1416 O O . PRO A 1 182 ? 6.944 -32.598 10.726 1.00 46.59 182 PRO A O 1
ATOM 1419 N N . VAL A 1 183 ? 5.650 -30.801 10.334 1.00 47.75 183 VAL A N 1
ATOM 1420 C CA . VAL A 1 183 ? 6.715 -29.879 9.922 1.00 47.75 183 VAL A CA 1
ATOM 1421 C C . VAL A 1 183 ? 7.470 -29.423 11.171 1.00 47.75 183 VAL A C 1
ATOM 1423 O O . VAL A 1 183 ? 6.888 -28.896 12.116 1.00 47.75 183 VAL A O 1
ATOM 1426 N N . THR A 1 184 ? 8.782 -29.627 11.171 1.00 49.22 184 THR A N 1
ATOM 1427 C CA . THR A 1 184 ? 9.707 -29.173 12.209 1.00 49.22 184 THR A CA 1
ATOM 1428 C C . THR A 1 184 ? 9.881 -27.654 12.152 1.00 49.22 184 THR A C 1
ATOM 1430 O O . THR A 1 184 ? 10.504 -27.138 11.225 1.00 49.22 184 THR A O 1
ATOM 1433 N N . THR A 1 185 ? 9.385 -26.927 13.152 1.00 48.78 185 THR A N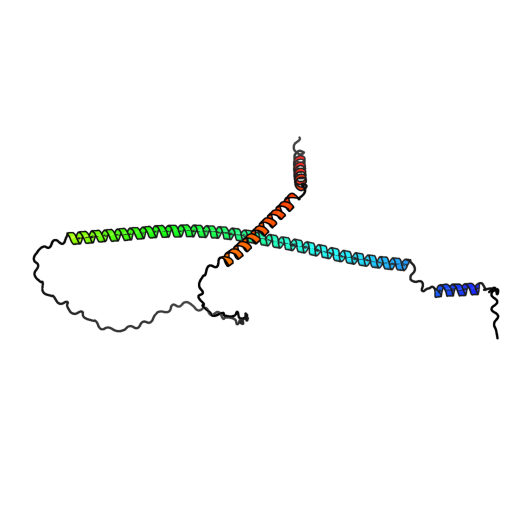 1
ATOM 1434 C CA . THR A 1 185 ? 9.782 -25.532 13.415 1.00 48.78 185 THR A CA 1
ATOM 1435 C C . THR A 1 185 ? 10.921 -25.476 14.441 1.00 48.78 185 THR A C 1
ATOM 1437 O O . THR A 1 185 ? 10.91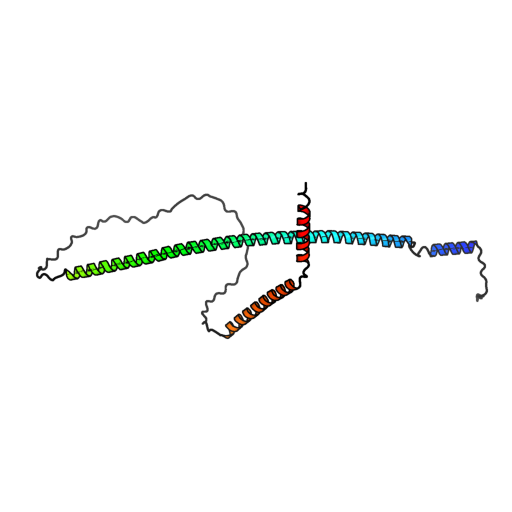0 -26.256 15.398 1.00 48.78 185 THR A O 1
ATOM 1440 N N . PRO A 1 186 ? 11.911 -24.579 14.273 1.00 43.12 186 PRO A N 1
ATOM 1441 C CA . PRO A 1 186 ? 13.107 -24.552 15.102 1.00 43.12 186 PRO A CA 1
ATOM 1442 C C . PRO A 1 186 ? 12.852 -23.977 16.502 1.00 43.12 186 PRO A C 1
ATOM 1444 O O . PRO A 1 186 ? 12.065 -23.058 16.716 1.00 43.12 186 PRO A O 1
ATOM 1447 N N . LYS A 1 187 ? 13.584 -24.566 17.444 1.00 43.31 187 LYS A N 1
ATOM 1448 C CA . LYS A 1 187 ? 13.628 -24.337 18.888 1.00 43.31 187 LYS A CA 1
ATOM 1449 C C . LYS A 1 187 ? 14.003 -22.886 19.231 1.00 43.31 187 LYS A C 1
ATOM 1451 O O . LYS A 1 187 ? 15.129 -22.469 18.977 1.00 43.31 187 LYS A O 1
ATOM 1456 N N . ALA A 1 188 ? 13.085 -22.148 19.853 1.00 41.47 188 ALA A N 1
ATOM 1457 C CA . ALA A 1 188 ? 13.415 -20.930 20.593 1.00 41.47 188 ALA A CA 1
ATOM 1458 C C . ALA A 1 188 ? 14.026 -21.312 21.959 1.00 41.47 188 ALA A C 1
ATOM 1460 O O . ALA A 1 188 ? 13.560 -22.278 22.573 1.00 41.47 188 ALA A O 1
ATOM 1461 N N . PRO A 1 189 ? 15.064 -20.613 22.452 1.00 49.62 189 PRO A N 1
ATOM 1462 C CA . PRO A 1 189 ? 15.636 -20.906 23.759 1.00 49.62 189 PRO A CA 1
ATOM 1463 C C . PRO A 1 189 ? 14.695 -20.424 24.872 1.00 49.62 189 PRO A C 1
ATOM 1465 O O . PRO A 1 189 ? 14.363 -19.243 24.955 1.00 49.62 189 PRO A O 1
ATOM 1468 N N . GLN A 1 190 ? 14.279 -21.356 25.732 1.00 46.78 190 GLN A N 1
ATOM 1469 C CA . GLN A 1 190 ? 13.716 -21.064 27.050 1.00 46.78 190 GLN A CA 1
ATOM 1470 C C . GLN A 1 190 ? 14.766 -20.328 27.888 1.00 46.78 190 GLN A C 1
ATOM 1472 O O . GLN A 1 190 ? 15.871 -20.832 28.078 1.00 46.78 190 GLN A O 1
ATOM 1477 N N . ILE A 1 191 ? 14.405 -19.152 28.398 1.00 46.31 191 ILE A N 1
ATOM 1478 C CA . ILE A 1 191 ? 15.116 -18.485 29.488 1.00 46.31 191 ILE A CA 1
ATOM 1479 C C . ILE A 1 191 ? 14.201 -18.590 30.707 1.00 46.31 191 ILE A C 1
ATOM 1481 O O . ILE A 1 191 ? 13.262 -17.812 30.862 1.00 46.31 191 ILE A O 1
ATOM 1485 N N . ASP A 1 192 ? 14.463 -19.591 31.540 1.00 46.62 192 ASP A N 1
ATOM 1486 C CA . ASP A 1 192 ? 13.911 -19.702 32.885 1.00 46.62 192 ASP A CA 1
ATOM 1487 C C . ASP A 1 192 ? 14.735 -18.817 33.820 1.00 46.62 192 ASP A C 1
ATOM 1489 O O . ASP A 1 192 ? 15.848 -19.200 34.142 1.00 46.62 192 ASP A O 1
ATOM 1493 N N . HIS A 1 193 ? 14.202 -17.673 34.268 1.00 48.28 193 HIS A N 1
ATOM 1494 C CA . HIS A 1 193 ? 14.522 -17.050 35.567 1.00 48.28 193 HIS A CA 1
ATOM 1495 C C . HIS A 1 193 ? 13.461 -15.991 35.930 1.00 48.28 193 HIS A C 1
ATOM 1497 O O . HIS A 1 193 ? 13.322 -15.005 35.204 1.00 48.28 193 HIS A O 1
ATOM 1503 N N . PRO A 1 194 ? 12.762 -16.097 37.078 1.00 51.59 194 PRO A N 1
ATOM 1504 C CA . PRO A 1 194 ? 12.088 -14.963 37.686 1.00 51.59 194 PRO A CA 1
ATOM 1505 C C . PRO A 1 194 ? 13.075 -14.279 38.640 1.00 51.59 194 PRO A C 1
ATOM 1507 O O . PRO A 1 194 ? 13.213 -14.668 39.797 1.00 51.59 194 PRO A O 1
ATOM 1510 N N . LEU A 1 195 ? 13.787 -13.264 38.155 1.00 42.12 195 LEU A N 1
ATOM 1511 C CA . LEU A 1 195 ? 14.535 -12.343 39.010 1.00 42.12 195 LEU A CA 1
ATOM 1512 C C . LEU A 1 195 ? 13.750 -11.039 39.105 1.00 42.12 195 LEU A C 1
ATOM 1514 O O . LEU A 1 195 ? 13.779 -10.190 38.218 1.00 42.12 195 LEU A O 1
ATOM 1518 N N . VAL A 1 196 ? 13.016 -10.916 40.208 1.00 49.53 196 VAL A N 1
ATOM 1519 C CA . VAL A 1 196 ? 12.532 -9.639 40.725 1.00 49.53 196 VAL A CA 1
ATOM 1520 C C . VAL A 1 196 ? 13.762 -8.762 40.966 1.00 49.53 196 VAL A C 1
ATOM 1522 O O . VAL A 1 196 ? 14.574 -9.066 41.836 1.00 49.53 196 VAL A O 1
ATOM 1525 N N . LEU A 1 197 ? 13.908 -7.689 40.188 1.00 46.41 197 LEU A N 1
ATOM 1526 C CA . LEU A 1 197 ? 14.863 -6.614 40.453 1.00 46.41 197 LEU A CA 1
ATOM 1527 C C . LEU A 1 197 ? 14.105 -5.296 40.671 1.00 46.41 197 LEU A C 1
ATOM 1529 O O . LEU A 1 197 ? 13.071 -5.067 40.037 1.00 46.41 197 LEU A O 1
ATOM 1533 N N . PRO A 1 198 ? 14.586 -4.445 41.593 1.00 45.53 198 PRO A N 1
ATOM 1534 C CA . PRO A 1 198 ? 13.881 -3.251 42.026 1.00 45.53 198 PRO A CA 1
ATOM 1535 C C . PRO A 1 198 ? 13.923 -2.179 40.935 1.00 45.53 198 PRO A C 1
ATOM 1537 O O . PRO A 1 198 ? 14.955 -1.933 40.312 1.00 45.53 198 PRO A O 1
ATOM 1540 N N . VAL A 1 199 ? 12.787 -1.514 40.719 1.00 43.66 199 VAL A N 1
ATOM 1541 C CA . VAL A 1 199 ? 12.689 -0.314 39.882 1.00 43.66 199 VAL A CA 1
ATOM 1542 C C . VAL A 1 199 ? 13.393 0.832 40.608 1.00 43.66 199 VAL A C 1
ATOM 1544 O O . VAL A 1 199 ? 12.763 1.622 41.308 1.00 43.66 199 VAL A O 1
ATOM 1547 N N . GLU A 1 200 ? 14.708 0.939 40.439 1.00 47.25 200 GLU A N 1
ATOM 1548 C CA . GLU A 1 200 ? 15.394 2.208 40.643 1.00 47.25 200 GLU A CA 1
ATOM 1549 C C . GLU A 1 200 ? 15.227 3.061 39.384 1.00 47.25 200 GLU A C 1
ATOM 1551 O O . GLU A 1 200 ? 15.735 2.767 38.300 1.00 47.25 200 GLU A O 1
ATOM 1556 N N . LYS A 1 201 ? 14.448 4.135 39.535 1.00 51.91 201 LYS A N 1
ATOM 1557 C CA . LYS A 1 201 ? 14.274 5.193 38.540 1.00 51.91 201 LYS A CA 1
ATOM 1558 C C . LYS A 1 201 ? 15.607 5.914 38.346 1.00 51.91 201 LYS A C 1
ATOM 1560 O O . LYS A 1 201 ? 15.876 6.901 39.022 1.00 51.91 201 LYS A O 1
ATOM 1565 N N . SER A 1 202 ? 16.431 5.439 37.416 1.00 48.69 202 SER A N 1
ATOM 1566 C CA . SER A 1 202 ? 17.625 6.172 37.001 1.00 48.69 202 SER A CA 1
ATOM 1567 C C . SER A 1 202 ? 17.246 7.241 35.957 1.00 48.69 202 SER A C 1
ATOM 1569 O O . SER A 1 202 ? 16.821 6.888 34.849 1.00 48.69 202 SER A O 1
ATOM 1571 N N . PRO A 1 203 ? 17.380 8.548 36.262 1.00 55.72 203 PRO A N 1
ATOM 1572 C CA . PRO A 1 203 ? 16.984 9.645 35.367 1.00 55.72 203 PRO A CA 1
ATOM 1573 C C . PRO A 1 203 ? 17.797 9.696 34.058 1.00 55.72 203 PRO A C 1
ATOM 1575 O O . PRO A 1 203 ? 17.367 10.303 33.077 1.00 55.72 203 PRO A O 1
ATOM 1578 N N . ALA A 1 204 ? 18.936 9.000 33.994 1.00 53.19 204 ALA A N 1
ATOM 1579 C CA . ALA A 1 204 ? 19.767 8.910 32.793 1.00 53.19 204 ALA A CA 1
ATOM 1580 C C . ALA A 1 204 ? 19.118 8.086 31.658 1.00 53.19 204 ALA A C 1
ATOM 1582 O O . ALA A 1 204 ? 19.309 8.383 30.475 1.00 53.19 204 ALA A O 1
ATOM 1583 N N . ALA A 1 205 ? 18.299 7.081 31.994 1.00 51.81 205 ALA A N 1
ATOM 1584 C CA . ALA A 1 205 ? 17.631 6.243 30.995 1.00 51.81 205 ALA A CA 1
ATOM 1585 C C . ALA A 1 205 ? 16.439 6.962 30.336 1.00 51.81 205 ALA A C 1
ATOM 1587 O O . ALA A 1 205 ? 16.210 6.812 29.136 1.00 51.81 205 ALA A O 1
ATOM 1588 N N . GLN A 1 206 ? 15.726 7.806 31.090 1.00 54.56 206 GLN A N 1
ATOM 1589 C CA . GLN A 1 206 ? 14.621 8.616 30.561 1.00 54.56 206 GLN A CA 1
ATOM 1590 C C . GLN A 1 206 ? 15.123 9.712 29.609 1.00 54.56 206 GLN A C 1
ATOM 1592 O O . GLN A 1 206 ? 14.557 9.885 28.531 1.00 54.56 206 GLN A O 1
ATOM 1597 N N . SER A 1 207 ? 16.252 10.355 29.932 1.00 56.81 207 SER A N 1
ATOM 1598 C CA . SER A 1 207 ? 16.877 11.380 29.080 1.00 56.81 207 SER A CA 1
ATOM 1599 C C . SER A 1 207 ? 17.282 10.849 27.695 1.00 56.81 207 SER A C 1
ATOM 1601 O O . SER A 1 207 ? 17.133 11.536 26.684 1.00 56.81 207 SER A O 1
ATOM 1603 N N . THR A 1 208 ? 17.730 9.593 27.620 1.00 63.06 208 THR A N 1
ATOM 1604 C CA . THR A 1 208 ? 18.173 8.980 26.356 1.00 63.06 208 THR A CA 1
ATOM 1605 C C . THR A 1 208 ? 16.994 8.661 25.430 1.00 63.06 208 THR A C 1
ATOM 1607 O O . THR A 1 208 ? 17.080 8.858 24.216 1.00 63.06 208 THR A O 1
ATOM 1610 N N . ILE A 1 209 ? 15.867 8.225 25.999 1.00 63.25 209 ILE A N 1
ATOM 1611 C CA . ILE A 1 209 ? 14.636 7.943 25.249 1.00 63.25 209 ILE A CA 1
ATOM 1612 C C . ILE A 1 209 ? 14.021 9.251 24.738 1.00 63.25 209 ILE A C 1
ATOM 1614 O O . ILE A 1 209 ? 13.649 9.353 23.570 1.00 63.25 209 ILE A O 1
ATOM 1618 N N . GLU A 1 210 ? 13.988 10.288 25.571 1.00 66.19 210 GLU A N 1
ATOM 1619 C CA . GLU A 1 210 ? 13.441 11.596 25.205 1.00 66.19 210 GLU A CA 1
ATOM 1620 C C . GLU A 1 210 ? 14.286 12.293 24.121 1.00 66.19 210 GLU A C 1
ATOM 1622 O O . GLU A 1 210 ? 13.750 12.838 23.150 1.00 66.19 210 GLU A O 1
ATOM 1627 N N . ALA A 1 211 ? 15.616 12.164 24.193 1.00 65.50 211 ALA A N 1
ATOM 1628 C CA . ALA A 1 211 ? 16.525 12.629 23.147 1.00 65.50 211 ALA A CA 1
ATOM 1629 C C . ALA A 1 211 ? 16.341 11.875 21.815 1.00 65.50 211 ALA A C 1
ATOM 1631 O O . ALA A 1 211 ? 16.465 12.476 20.742 1.00 65.50 211 ALA A O 1
ATOM 1632 N N . ALA A 1 212 ? 16.014 10.579 21.855 1.00 65.38 212 ALA A N 1
ATOM 1633 C CA . ALA A 1 212 ? 15.713 9.797 20.656 1.00 65.38 212 ALA A CA 1
ATOM 1634 C C . ALA A 1 212 ? 14.399 10.255 19.995 1.00 65.38 212 ALA A C 1
ATOM 1636 O O . ALA A 1 212 ? 14.370 10.481 18.780 1.00 65.38 212 ALA A O 1
ATOM 1637 N N . PHE A 1 213 ? 13.349 10.505 20.784 1.00 72.75 213 PHE A N 1
ATOM 1638 C CA . PHE A 1 213 ? 12.081 11.040 20.274 1.00 72.75 213 PHE A CA 1
ATOM 1639 C C . PHE A 1 213 ? 12.222 12.457 19.700 1.00 72.75 213 PHE A C 1
ATOM 1641 O O . PHE A 1 213 ? 11.646 12.757 18.651 1.00 72.75 213 PHE A O 1
ATOM 1648 N N . ALA A 1 214 ? 13.036 13.317 20.317 1.00 69.75 214 ALA A N 1
ATOM 1649 C CA . ALA A 1 214 ? 13.310 14.659 19.803 1.00 69.75 214 ALA A CA 1
ATOM 1650 C C . ALA A 1 214 ? 14.037 14.631 18.444 1.00 69.75 214 ALA A C 1
ATOM 1652 O O . ALA A 1 214 ? 13.707 15.404 17.541 1.00 69.75 214 ALA A O 1
ATOM 1653 N N . ARG A 1 215 ? 14.989 13.704 18.259 1.00 73.69 215 ARG A N 1
ATOM 1654 C CA . ARG A 1 215 ? 15.674 13.497 16.968 1.00 73.69 215 ARG A CA 1
ATOM 1655 C C . ARG A 1 215 ? 14.716 12.984 15.894 1.00 73.69 215 ARG A C 1
ATOM 1657 O O . ARG A 1 215 ? 14.780 13.446 14.756 1.00 73.69 215 ARG A O 1
ATOM 1664 N N . GLN A 1 216 ? 13.802 12.086 16.257 1.00 73.00 216 GLN A N 1
ATOM 1665 C CA . GLN A 1 216 ? 12.808 11.550 15.331 1.00 73.00 216 GLN A CA 1
ATOM 1666 C C . GLN A 1 216 ? 11.798 12.619 14.888 1.00 73.00 216 GLN A C 1
ATOM 1668 O O . GLN A 1 216 ? 11.521 12.724 13.694 1.00 73.00 216 GLN A O 1
ATOM 1673 N N . ARG A 1 217 ? 11.317 13.471 15.806 1.00 75.25 217 ARG A N 1
ATOM 1674 C CA . ARG A 1 217 ? 10.450 14.613 15.460 1.00 75.25 217 ARG A CA 1
ATOM 1675 C C . ARG A 1 217 ? 11.142 15.602 14.525 1.00 75.25 217 ARG A C 1
ATOM 1677 O O . ARG A 1 217 ? 10.592 15.910 13.475 1.00 75.25 217 ARG A O 1
ATOM 1684 N N . LYS A 1 218 ? 12.391 15.989 14.817 1.00 72.69 218 LYS A N 1
ATOM 1685 C CA . LYS A 1 218 ? 13.179 16.862 13.924 1.00 72.69 218 LYS A CA 1
ATOM 1686 C C . LYS A 1 218 ? 13.356 16.280 12.519 1.00 72.69 218 LYS A C 1
ATOM 1688 O O . LYS A 1 218 ? 13.341 17.023 11.543 1.00 72.69 218 LYS A O 1
ATOM 1693 N N . ALA A 1 219 ? 13.526 14.963 12.397 1.00 70.38 219 ALA A N 1
ATOM 1694 C CA . ALA A 1 219 ? 13.647 14.305 11.098 1.00 70.38 219 ALA A CA 1
ATOM 1695 C C . ALA A 1 219 ? 12.322 14.292 10.312 1.00 70.38 219 ALA A C 1
ATOM 1697 O O . ALA A 1 219 ? 12.339 14.385 9.083 1.00 70.38 219 ALA A O 1
ATOM 1698 N N . ILE A 1 220 ? 11.186 14.190 11.008 1.00 71.19 220 ILE A N 1
ATOM 1699 C CA . ILE A 1 220 ? 9.849 14.252 10.405 1.00 71.19 220 ILE A CA 1
ATOM 1700 C C . ILE A 1 220 ? 9.539 15.681 9.950 1.00 71.19 220 ILE A C 1
ATOM 1702 O O . ILE A 1 220 ? 9.168 15.864 8.792 1.00 71.19 220 ILE A O 1
ATOM 1706 N N . ASP A 1 221 ? 9.782 16.682 10.795 1.00 71.31 221 ASP A N 1
ATOM 1707 C CA . ASP A 1 221 ? 9.544 18.090 10.453 1.00 71.31 221 ASP A CA 1
ATOM 1708 C C . ASP A 1 221 ? 10.409 18.525 9.263 1.00 71.31 221 ASP A C 1
ATOM 1710 O O . ASP A 1 221 ? 9.896 19.091 8.300 1.00 71.31 221 ASP A O 1
ATOM 1714 N N . LYS A 1 222 ? 11.687 18.120 9.227 1.00 74.25 222 LYS A N 1
ATOM 1715 C CA . LYS A 1 222 ? 12.571 18.379 8.078 1.00 74.25 222 LYS A CA 1
ATOM 1716 C C . LYS A 1 222 ? 12.080 17.708 6.787 1.00 74.25 222 LYS A C 1
ATOM 1718 O O . LYS A 1 222 ? 12.229 18.266 5.706 1.00 74.25 222 LYS A O 1
ATOM 1723 N N . LYS A 1 223 ? 11.465 16.522 6.871 1.00 68.94 223 LYS A N 1
ATOM 1724 C CA . LYS A 1 223 ? 10.843 15.850 5.711 1.00 68.94 223 LYS A CA 1
ATOM 1725 C C . LYS A 1 223 ? 9.576 16.557 5.229 1.00 68.94 223 LYS A C 1
ATOM 1727 O O . LYS A 1 223 ? 9.286 16.513 4.035 1.00 68.94 223 LYS A O 1
ATOM 1732 N N . ILE A 1 224 ? 8.814 17.166 6.135 1.00 66.50 224 ILE A N 1
ATOM 1733 C CA . ILE A 1 224 ? 7.630 17.962 5.793 1.00 66.50 224 ILE A CA 1
ATOM 1734 C C . ILE A 1 224 ? 8.057 19.275 5.127 1.00 66.50 224 ILE A C 1
ATOM 1736 O O . ILE A 1 224 ? 7.449 19.675 4.138 1.00 66.50 224 ILE A O 1
ATOM 1740 N N . GLU A 1 225 ? 9.127 19.901 5.611 1.00 63.91 225 GLU A N 1
ATOM 1741 C CA . GLU A 1 225 ? 9.651 21.156 5.068 1.00 63.91 225 GLU A CA 1
ATOM 1742 C C . GLU A 1 225 ? 10.257 20.983 3.669 1.00 63.91 225 GLU A C 1
ATOM 1744 O O . GLU A 1 225 ? 9.863 21.695 2.751 1.00 63.91 225 GLU A O 1
ATOM 1749 N N . VAL A 1 226 ? 11.059 19.933 3.443 1.00 64.81 226 VAL A N 1
ATOM 1750 C CA . VAL A 1 226 ? 11.558 19.586 2.094 1.00 64.81 226 VAL A CA 1
ATOM 1751 C C . VAL A 1 226 ? 10.405 19.299 1.124 1.00 64.81 226 VAL A C 1
ATOM 1753 O O . VAL A 1 226 ? 10.459 19.673 -0.043 1.00 64.81 226 VAL A O 1
ATOM 1756 N N . LYS A 1 227 ? 9.316 18.671 1.588 1.00 62.34 227 LYS A N 1
ATOM 1757 C CA . LYS A 1 227 ? 8.120 18.474 0.753 1.00 62.34 227 LYS A CA 1
ATOM 1758 C C . LYS A 1 227 ? 7.370 19.776 0.462 1.00 62.34 227 LYS A C 1
ATOM 1760 O O . LYS A 1 227 ? 6.721 19.850 -0.574 1.00 62.34 227 LYS A O 1
ATOM 1765 N N . ARG A 1 228 ? 7.434 20.781 1.340 1.00 59.06 228 ARG A N 1
ATOM 1766 C CA . ARG A 1 228 ? 6.842 22.105 1.095 1.00 59.06 228 ARG A CA 1
ATOM 1767 C C . ARG A 1 228 ? 7.678 22.935 0.121 1.00 59.06 228 ARG A C 1
ATOM 1769 O O . ARG A 1 228 ? 7.082 23.563 -0.744 1.00 59.06 228 ARG A O 1
ATOM 1776 N N . GLU A 1 229 ? 9.008 22.873 0.188 1.00 55.59 229 GLU A N 1
ATOM 1777 C CA . GLU A 1 229 ? 9.886 23.522 -0.804 1.00 55.59 229 GLU A CA 1
ATOM 1778 C C . GLU A 1 229 ? 9.717 22.917 -2.206 1.00 55.59 229 GLU A C 1
ATOM 1780 O O . GLU A 1 229 ? 9.543 23.652 -3.172 1.00 55.59 229 GLU A O 1
ATOM 1785 N N . VAL A 1 230 ? 9.618 21.587 -2.325 1.00 56.97 230 VAL A N 1
ATOM 1786 C CA . VAL A 1 230 ? 9.374 20.920 -3.623 1.00 56.97 230 VAL A CA 1
ATOM 1787 C C . VAL A 1 230 ? 8.010 21.287 -4.234 1.00 56.97 230 VAL A C 1
ATOM 1789 O O . VAL A 1 230 ? 7.848 21.249 -5.451 1.00 56.97 230 VAL A O 1
ATOM 1792 N N . VAL A 1 231 ? 7.024 21.662 -3.413 1.00 55.50 231 VAL A N 1
ATOM 1793 C CA . VAL A 1 231 ? 5.716 22.150 -3.890 1.00 55.50 231 VAL A CA 1
ATOM 1794 C C . VAL A 1 231 ? 5.755 23.647 -4.229 1.00 55.50 231 VAL A C 1
ATOM 1796 O O . VAL A 1 231 ? 5.004 24.080 -5.100 1.00 55.50 231 VAL A O 1
ATOM 1799 N N . ALA A 1 232 ? 6.631 24.432 -3.596 1.00 56.47 232 ALA A N 1
ATOM 1800 C CA . ALA A 1 232 ? 6.797 25.860 -3.874 1.00 56.47 232 ALA A CA 1
ATOM 1801 C C . ALA A 1 232 ? 7.613 26.141 -5.154 1.00 56.47 232 ALA A C 1
ATOM 1803 O O . ALA A 1 232 ? 7.351 27.138 -5.822 1.00 56.47 232 ALA A O 1
ATOM 1804 N N . ASP A 1 233 ? 8.528 25.241 -5.535 1.00 48.50 233 ASP A N 1
ATOM 1805 C CA . ASP A 1 233 ? 9.346 25.349 -6.758 1.00 48.50 233 ASP A CA 1
ATOM 1806 C C . ASP A 1 233 ? 8.703 24.720 -8.011 1.00 48.50 233 ASP A C 1
ATOM 1808 O O . ASP A 1 233 ? 9.312 24.690 -9.083 1.00 48.50 233 ASP A O 1
ATOM 1812 N N . ALA A 1 234 ? 7.459 24.233 -7.929 1.00 46.09 234 ALA A N 1
ATOM 1813 C CA . ALA A 1 234 ? 6.717 23.799 -9.109 1.00 46.09 234 ALA A CA 1
ATOM 1814 C C . ALA A 1 234 ? 6.301 25.038 -9.937 1.00 46.09 234 ALA A C 1
ATOM 1816 O O . ALA A 1 234 ? 5.455 25.818 -9.490 1.00 46.09 234 ALA A O 1
ATOM 1817 N N . PRO A 1 235 ? 6.860 25.265 -11.144 1.00 46.25 235 PRO A N 1
ATOM 1818 C CA . PRO A 1 235 ? 6.586 26.479 -11.900 1.00 46.25 235 PRO A CA 1
ATOM 1819 C C . PRO A 1 235 ? 5.112 26.524 -12.310 1.00 46.25 235 PRO A C 1
ATOM 1821 O O . PRO A 1 235 ? 4.583 25.537 -12.825 1.00 46.25 235 PRO A O 1
ATOM 1824 N N . ALA A 1 236 ? 4.497 27.698 -12.120 1.00 53.09 236 ALA A N 1
ATOM 1825 C CA . ALA A 1 236 ? 3.119 28.122 -12.410 1.00 53.09 236 ALA A CA 1
ATOM 1826 C C . ALA A 1 236 ? 2.647 27.904 -13.871 1.00 53.09 236 ALA A C 1
ATOM 1828 O O . ALA A 1 236 ? 2.199 28.817 -14.570 1.00 53.09 236 ALA A O 1
ATOM 1829 N N . THR A 1 237 ? 2.771 26.677 -14.361 1.00 54.81 237 THR A N 1
ATOM 1830 C CA . THR A 1 237 ? 2.483 26.252 -15.732 1.00 54.81 237 THR A CA 1
ATOM 1831 C C . THR A 1 237 ? 1.159 25.500 -15.817 1.00 54.81 237 THR A C 1
ATOM 1833 O O . THR A 1 237 ? 0.487 25.592 -16.846 1.00 54.81 237 THR A O 1
ATOM 1836 N N . ASP A 1 238 ? 0.708 24.866 -14.730 1.00 52.16 238 ASP A N 1
ATOM 1837 C CA . ASP A 1 238 ? -0.553 24.117 -14.729 1.00 52.16 238 ASP A CA 1
ATOM 1838 C C . ASP A 1 238 ? -1.802 25.002 -14.587 1.00 52.16 238 ASP A C 1
ATOM 1840 O O . ASP A 1 238 ? -2.803 24.745 -15.255 1.00 52.16 238 ASP A O 1
ATOM 1844 N N . GLU A 1 239 ? -1.751 26.115 -13.844 1.00 52.56 239 GLU A N 1
ATOM 1845 C CA . GLU A 1 239 ? -2.901 27.036 -13.746 1.00 52.56 239 GLU A CA 1
ATOM 1846 C C . GLU A 1 239 ? -3.204 27.771 -15.061 1.00 52.56 239 GLU A C 1
ATOM 1848 O O . GLU A 1 239 ? -4.365 28.014 -15.399 1.00 52.56 239 GLU A O 1
ATOM 1853 N N . LYS A 1 240 ? -2.181 28.088 -15.868 1.00 54.38 240 LYS A N 1
ATOM 1854 C CA . LYS A 1 240 ? -2.398 28.659 -17.210 1.00 54.38 240 LYS A CA 1
ATOM 1855 C C . LYS A 1 240 ? -2.994 27.628 -18.172 1.00 54.38 240 LYS A C 1
ATOM 1857 O O . LYS A 1 240 ? -3.811 27.988 -19.021 1.00 54.38 240 LYS A O 1
ATOM 1862 N N . ARG A 1 241 ? -2.641 26.346 -18.021 1.00 54.28 241 ARG A N 1
ATOM 1863 C CA . ARG A 1 241 ? -3.143 25.248 -18.863 1.00 54.28 241 ARG A CA 1
ATOM 1864 C C . ARG A 1 241 ? -4.603 24.907 -18.565 1.00 54.28 241 ARG A C 1
ATOM 1866 O O . ARG A 1 241 ? -5.365 24.631 -19.494 1.00 54.28 241 ARG A O 1
ATOM 1873 N N . THR A 1 242 ? -5.016 24.977 -17.300 1.00 58.38 242 THR A N 1
ATOM 1874 C CA . THR A 1 242 ? -6.414 24.757 -16.898 1.00 58.38 242 THR A CA 1
ATOM 1875 C C . THR A 1 242 ? -7.315 25.934 -17.278 1.00 58.38 242 THR A C 1
ATOM 1877 O O . THR A 1 242 ? -8.399 25.700 -17.817 1.00 58.38 242 THR A O 1
ATOM 1880 N N . ARG A 1 243 ? -6.851 27.189 -17.146 1.00 58.38 243 ARG A N 1
ATOM 1881 C CA . ARG A 1 243 ? -7.592 28.372 -17.636 1.00 58.38 243 ARG A CA 1
ATOM 1882 C C . ARG A 1 243 ? -7.762 28.395 -19.158 1.00 58.38 243 ARG A C 1
ATOM 1884 O O . ARG A 1 243 ? -8.852 28.702 -19.636 1.00 58.38 243 ARG A O 1
ATOM 1891 N N . ALA A 1 244 ? -6.732 28.028 -19.925 1.00 56.69 244 ALA A N 1
ATOM 1892 C CA . ALA A 1 244 ? -6.829 27.956 -21.387 1.00 56.69 244 ALA A CA 1
ATOM 1893 C C . ALA A 1 244 ? -7.831 26.882 -21.855 1.00 56.69 244 ALA A C 1
ATOM 1895 O O . ALA A 1 244 ? -8.594 27.111 -22.793 1.00 56.69 244 ALA A O 1
ATOM 1896 N N . ARG A 1 245 ? -7.894 25.734 -21.162 1.00 57.69 245 ARG A N 1
ATOM 1897 C CA . ARG A 1 245 ? -8.872 24.670 -21.447 1.00 57.69 245 ARG A CA 1
ATOM 1898 C C . ARG A 1 245 ? -10.309 25.041 -21.085 1.00 57.69 245 ARG A C 1
ATOM 1900 O O . ARG A 1 245 ? -11.223 24.613 -21.781 1.00 57.69 245 ARG A O 1
ATOM 1907 N N . GLN A 1 246 ? -10.520 25.818 -20.023 1.00 58.47 246 GLN A N 1
ATOM 1908 C CA . GLN A 1 246 ? -11.862 26.283 -19.659 1.00 58.47 246 GLN A CA 1
ATOM 1909 C C . GLN A 1 246 ? -12.385 27.349 -20.629 1.00 58.47 246 GLN A C 1
ATOM 1911 O O . GLN A 1 246 ? -13.556 27.296 -20.993 1.00 58.47 246 GLN A O 1
ATOM 1916 N N . LYS A 1 247 ? -11.522 28.249 -21.123 1.00 58.28 247 LYS A N 1
ATOM 1917 C CA . LYS A 1 247 ? -11.923 29.266 -22.109 1.00 58.28 247 LYS A CA 1
ATOM 1918 C C . LYS A 1 247 ? -12.298 28.653 -23.468 1.00 58.28 247 LYS A C 1
ATOM 1920 O O . LYS A 1 247 ? -13.345 28.979 -24.006 1.00 58.28 247 LYS A O 1
ATOM 1925 N N . ALA A 1 248 ? -11.535 27.665 -23.945 1.00 57.44 248 ALA A N 1
ATOM 1926 C CA . ALA A 1 248 ? -11.845 26.956 -25.193 1.00 57.44 248 ALA A CA 1
ATOM 1927 C C . ALA A 1 248 ? -13.158 26.145 -25.148 1.00 57.44 248 ALA A C 1
ATOM 1929 O O . ALA A 1 248 ? -13.730 25.849 -26.190 1.00 57.44 248 ALA A O 1
ATOM 1930 N N . ARG A 1 249 ? -13.649 25.771 -23.958 1.00 58.12 249 ARG A N 1
ATOM 1931 C CA . ARG A 1 249 ? -14.946 25.091 -23.801 1.00 58.12 249 ARG A CA 1
ATOM 1932 C C . ARG A 1 249 ? -16.135 26.052 -23.775 1.00 58.12 249 ARG A C 1
ATOM 1934 O O . ARG A 1 249 ? -17.225 25.630 -24.132 1.00 58.12 249 ARG A O 1
ATOM 1941 N N . ALA A 1 250 ? -15.934 27.302 -23.360 1.00 56.59 250 ALA A N 1
ATOM 1942 C CA . ALA A 1 250 ? -16.986 28.317 -23.366 1.00 56.59 250 ALA A CA 1
ATOM 1943 C C . ALA A 1 250 ? -17.254 28.841 -24.787 1.00 56.59 250 ALA A C 1
ATOM 1945 O O . ALA A 1 250 ? -18.410 28.991 -25.168 1.00 56.59 250 ALA A O 1
ATOM 1946 N N . ASP A 1 251 ? -16.204 29.010 -25.598 1.00 54.69 251 ASP A N 1
ATOM 1947 C CA . ASP A 1 251 ? -16.338 29.518 -26.972 1.00 54.69 251 ASP A CA 1
ATOM 1948 C C . ASP A 1 251 ? -16.998 28.504 -27.933 1.00 54.69 251 ASP A C 1
ATOM 1950 O O . ASP A 1 251 ? -17.565 28.896 -28.946 1.00 54.69 251 ASP A O 1
ATOM 1954 N N . VAL A 1 252 ? -16.986 27.202 -27.611 1.00 55.00 252 VAL A N 1
ATOM 1955 C CA . VAL A 1 252 ? -17.648 26.151 -28.416 1.00 55.00 252 VAL A CA 1
ATOM 1956 C C . VAL A 1 252 ? -19.155 26.060 -28.138 1.00 55.00 252 VAL A C 1
ATOM 1958 O O . VAL A 1 252 ? -19.897 25.585 -28.987 1.00 55.00 252 VAL A O 1
ATOM 1961 N N . ILE A 1 253 ? -19.625 26.529 -26.978 1.00 54.56 253 ILE A N 1
ATOM 1962 C CA . ILE A 1 253 ? -21.052 26.476 -26.610 1.00 54.56 253 ILE A CA 1
ATOM 1963 C C . ILE A 1 253 ? -21.813 27.699 -27.155 1.00 54.56 253 ILE A C 1
ATOM 1965 O O . ILE A 1 253 ? -23.021 27.637 -27.332 1.00 54.56 253 ILE A O 1
ATOM 1969 N N . ALA A 1 254 ? -21.123 28.795 -27.481 1.00 53.62 254 ALA A N 1
ATOM 1970 C CA . ALA A 1 254 ? -21.758 30.039 -27.923 1.00 53.62 254 ALA A CA 1
ATOM 1971 C C . ALA A 1 254 ? -22.086 30.111 -29.432 1.00 53.62 254 ALA A C 1
ATOM 1973 O O . ALA A 1 254 ? -22.568 31.144 -29.883 1.00 53.62 254 ALA A O 1
ATOM 1974 N N . ILE A 1 255 ? -21.807 29.065 -30.222 1.00 54.75 255 ILE A N 1
ATOM 1975 C CA . ILE A 1 255 ? -22.015 29.073 -31.688 1.00 54.75 255 ILE A CA 1
ATOM 1976 C C . ILE A 1 255 ? -23.344 28.399 -32.095 1.00 54.75 255 ILE A C 1
ATOM 1978 O O . ILE A 1 255 ? -23.745 28.514 -33.246 1.00 54.75 255 ILE A O 1
ATOM 1982 N N . ASP A 1 256 ? -24.060 27.752 -31.169 1.00 52.62 256 ASP A N 1
ATOM 1983 C CA . ASP A 1 256 ? -25.257 26.943 -31.485 1.00 52.62 256 ASP A CA 1
ATOM 1984 C C . ASP A 1 256 ? -26.600 27.616 -31.119 1.00 52.62 256 ASP A C 1
ATOM 1986 O O . ASP A 1 256 ? -27.648 27.004 -31.267 1.00 52.62 256 ASP A O 1
ATOM 1990 N N . ASP A 1 257 ? -26.581 28.881 -30.673 1.00 53.91 257 ASP A N 1
ATOM 1991 C CA . ASP A 1 257 ? -27.779 29.668 -30.314 1.00 53.91 257 ASP A CA 1
ATOM 1992 C C . ASP A 1 257 ? -27.821 31.008 -31.081 1.00 53.91 257 ASP A C 1
ATOM 1994 O O . ASP A 1 257 ? -27.827 32.101 -30.507 1.00 53.91 257 ASP A O 1
ATOM 1998 N N . SER A 1 258 ? -27.807 30.961 -32.412 1.00 49.50 258 SER A N 1
ATOM 1999 C CA . SER A 1 258 ? -28.211 32.106 -33.239 1.00 49.50 258 SER A CA 1
ATOM 2000 C C . SER A 1 258 ? -28.924 31.616 -34.496 1.00 49.50 258 SER A C 1
ATOM 2002 O O . SER A 1 258 ? -28.283 31.123 -35.423 1.00 49.50 258 SER A O 1
ATOM 2004 N N . ASP A 1 259 ? -30.254 31.741 -34.448 1.00 49.12 259 ASP A N 1
ATOM 2005 C CA . ASP A 1 259 ? -31.184 31.774 -35.587 1.00 49.12 259 ASP A CA 1
ATOM 2006 C C . ASP A 1 259 ? -30.743 32.761 -36.687 1.00 49.12 259 ASP A C 1
ATOM 2008 O O . ASP A 1 259 ? -30.222 33.853 -36.345 1.00 49.12 259 ASP A O 1
#

Foldseek 3Di:
DDDPPDVPPDDDDDPVRVVVVVVVVVVVCPVVDDDVVVVVVVVVVVVVVVVVVVVVVVVVVVVVVVVVVVVVVVVVVVVVVVVVVVVVVVVVVVVVVVVVVVVVVVVVVVVVVVVVVVVVVVVVVVVVVVVVVVPPDPPDDDDPDDDDDDDDDDDDDDDDDDDDDDDDDDDDDDDDDDDDDDDDDDDDDDDDDDDDDDPDPDVVVVVVVVVVVVVVVVVVVVVVVVVVVVVVPPPPPVVVVVVVVVVVVVVVVVPPPDD

Organism: Saprolegnia diclina (strain VS20) (NCBI:txid1156394)

Radius of gyration: 55.77 Å; chains: 1; bounding box: 131×80×159 Å

pLDDT: mean 71.85, std 20.76, range [39.41, 98.62]

Secondary structure (DSSP, 8-state):
------TT------HHHHHHHHHHHHHTTTTS-S-HHHHHHHHHHHHHHHHHHHHHHHHHHHHHHHHHHHHHHHHHHHHHHHHHHHHHHHHHHHHHHHHHHHHHHHHHHHHHHHHHHHHHHHHHHHHHHHHHHHH--------------PPPPP----------PPPPP------PPP--PPP----PPP------------HHHHHHHHHHHHHHHHHHHHHHHHHHHHHHSS-TTHHHHHHHHHHHHHHHHTTS---

Sequence (259 aa):
MGVNDDPTATVTLTLEQMDELFMKFVENNAWLGPTGVDLELAVAARVALEKQRLETTQREAQRLEAEVRARVQAETQRLEAAQRETKRIELEVAMRVQSETMRLQAVQREAQRVESEVWSRVQAEQARLTEQRSTVVPASGRKPVAARR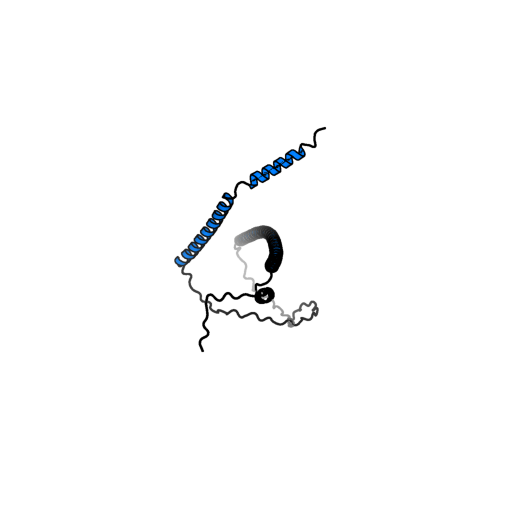PPPVAIPDGPVRAVRGPAASPETIIVKPAVVQPVTTPKAPQIDHPLVLPVEKSPAAQSTIEAAFARQRKAIDKKIEVKREVVADAPATDEKRTRARQKARADVIAIDDSD